Protein AF-A0A834BNP3-F1 (afdb_monomer)

Solvent-accessible surface area (backbone atoms only — not comparable to full-atom values): 12476 Å² total; per-residue (Å²): 130,88,74,76,31,72,62,19,49,51,32,40,49,44,27,51,52,39,50,54,42,54,51,51,20,43,52,50,20,43,74,67,64,49,30,47,64,75,86,50,88,71,86,55,86,90,39,41,60,52,31,74,62,58,28,28,50,46,84,72,19,21,59,52,34,23,52,36,27,40,53,39,21,54,52,45,43,52,52,38,51,53,51,35,63,72,40,61,88,66,45,94,57,56,64,61,46,52,50,41,38,52,26,41,43,44,12,24,52,9,29,38,38,42,26,72,34,38,46,90,83,37,41,73,59,16,51,51,11,47,44,29,26,55,51,30,35,49,54,26,39,49,52,50,16,53,49,33,46,71,62,31,61,94,77,48,15,54,62,56,12,50,52,35,42,51,41,37,51,50,32,52,48,23,52,52,49,20,60,56,22,60,78,78,36,53,45,59,15,20,48,24,49,53,51,25,52,51,41,50,30,53,51,52,26,54,50,19,74,60,27,40,79,46,85,87,84,87,83,85,80,89,71,75,78,74,76,77,84,72,63,57,71,60,53,57,58,53,64,74,75,112

Organism: Oryzias melastigma (NCBI:txid30732)

pLDDT: mean 89.37, std 12.99, range [42.47, 98.69]

Nearest PDB structures (foldseek):
  6eig-assembly2_B-3  TM=3.560E-01  e=5.812E-01  Chlamydomonas reinhardtii
  4yzi-assembly1_A-2  TM=3.360E-01  e=1.722E+00  Chlamydomonas reinhardtii
  6h2f-assembly1_D  TM=2.157E-01  e=1.973E+00  Aeromonas hydrophila subsp. hydrophila AL09-71

Sequence (242 aa):
MRSFSPWALLPLGFSIGTATGLWAVYFTALYNNIVVPLGSHSRNESLYPPFISVTGNFPPGSCYFSMVMNLAAFAGLVIGFLRYLQLKNRLSRAWLNVAGLVLFSASCFGMTVVGNFQLFILTRIHDSGTLLTFGMGLLYCWLQAGITLRVNLKGEGKKVGALRFLLSGLITLCLALKYIFIMFSLPRAAQCQWALVMFFLI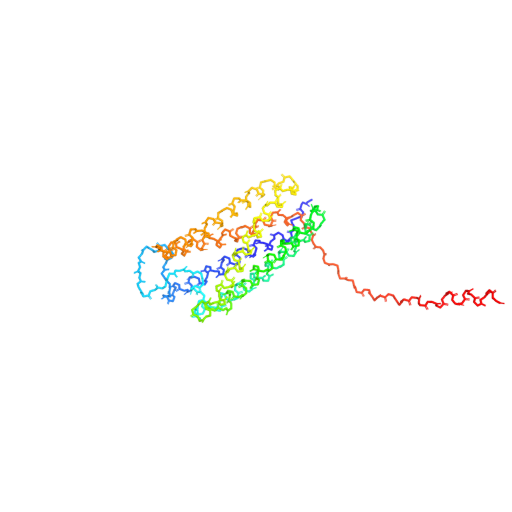YVGTFAIDFRHSHFDAVCTDQPEPPEDSGTSMLEQELQRL

InterPro domains:
  IPR019402 CWH43-like, N-terminal domain [PF10277] (6-213)
  IPR050911 DRAM/TMEM150 Autophagy Modulator [PTHR21324] (9-225)

Radius of gyration: 23.96 Å; Cα contacts (8 Å, |Δi|>4): 301; chains: 1; bounding box: 90×46×55 Å

Mean predicted aligned error: 7.74 Å

Secondary structure (DSSP, 8-state):
--PPPGGGHHHHHHHHHHHHHHHHHHHHHHHTT-B--TT--S--TTSB---HHHHTSSTTHHHHHHHHHHHHHHHHHHHHHHHHHHHTTT-S-HHHHHHHHHHHHHHHHHHHHHHHS-TTTSHHHHHHHHIIIIIIHHHHHHHHHHHHHHH-GGGTHHHHHHHHHHHHHHHHHHHHHHHHHHHH-HHHHHHHHHHHHHHHHHHHHTHHHHHTT---------PPPPP---SHHHHHHHHTT-

Structure (mmCIF, N/CA/C/O backbone):
data_AF-A0A834BNP3-F1
#
_entry.id   AF-A0A834BNP3-F1
#
loop_
_atom_site.group_PDB
_atom_site.id
_atom_site.type_symbol
_atom_site.label_atom_id
_atom_site.label_alt_id
_atom_site.label_comp_id
_atom_site.label_asym_id
_atom_site.label_entity_id
_atom_site.label_seq_id
_atom_site.pdbx_PDB_ins_code
_atom_site.Cartn_x
_atom_site.Cartn_y
_atom_site.Cartn_z
_atom_site.occupancy
_atom_site.B_iso_or_equiv
_atom_site.auth_seq_id
_atom_site.auth_comp_id
_atom_site.auth_asym_id
_atom_site.auth_atom_id
_atom_site.pdbx_PDB_model_num
ATOM 1 N N . MET A 1 1 ? -2.547 -12.533 33.787 1.00 42.47 1 MET A N 1
ATOM 2 C CA . MET A 1 1 ? -1.529 -12.629 32.715 1.00 42.47 1 MET A CA 1
ATOM 3 C C . MET A 1 1 ? -2.105 -11.977 31.464 1.00 42.47 1 MET A C 1
ATOM 5 O O . MET A 1 1 ? -3.173 -12.390 31.033 1.00 42.47 1 MET A O 1
ATOM 9 N N . ARG A 1 2 ? -1.506 -10.894 30.943 1.00 53.16 2 ARG A N 1
ATOM 10 C CA . ARG A 1 2 ? -1.983 -10.242 29.706 1.00 53.16 2 ARG A CA 1
ATOM 11 C C . ARG A 1 2 ? -1.707 -11.195 28.542 1.00 53.16 2 ARG A C 1
ATOM 13 O O . ARG A 1 2 ? -0.567 -11.278 28.102 1.00 53.16 2 ARG A O 1
ATOM 20 N N . SER A 1 3 ? -2.719 -11.934 28.089 1.00 63.06 3 SER A N 1
ATOM 21 C CA . SER A 1 3 ? -2.576 -12.741 26.877 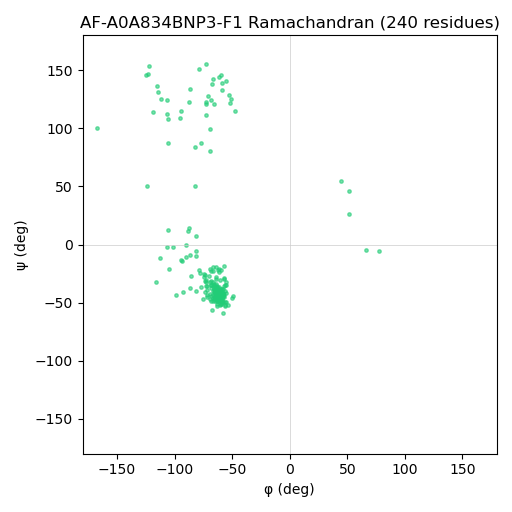1.00 63.06 3 SER A CA 1
ATOM 22 C C . SER A 1 3 ? -2.383 -11.789 25.694 1.00 63.06 3 SER A C 1
ATOM 24 O O . SER A 1 3 ? -3.172 -10.867 25.485 1.00 63.06 3 SER A O 1
ATOM 26 N N . PHE A 1 4 ? -1.263 -11.925 24.995 1.00 67.94 4 PHE A N 1
ATOM 27 C CA . PHE A 1 4 ? -1.002 -11.197 23.762 1.00 67.94 4 PHE A CA 1
ATOM 28 C C . PHE A 1 4 ? -1.889 -11.803 22.670 1.00 67.94 4 PHE A C 1
ATOM 30 O O . PHE A 1 4 ? -1.809 -13.004 22.422 1.00 67.94 4 PHE A O 1
ATOM 37 N N . SER A 1 5 ? -2.759 -11.002 22.049 1.00 83.12 5 SER A N 1
ATOM 38 C CA . SER A 1 5 ? -3.641 -11.505 20.992 1.00 83.12 5 SER A CA 1
ATOM 39 C C . SER A 1 5 ? -2.821 -11.875 19.745 1.00 83.12 5 SER A C 1
ATOM 41 O O . SER A 1 5 ? -2.118 -11.004 19.218 1.00 83.12 5 SER A O 1
ATOM 43 N N . PRO A 1 6 ? -2.913 -13.119 19.229 1.00 86.81 6 PRO A N 1
ATOM 44 C CA . PRO A 1 6 ? -2.159 -13.552 18.048 1.00 86.81 6 PRO A CA 1
ATOM 45 C C . PRO A 1 6 ? -2.515 -12.734 16.799 1.00 86.81 6 PRO A C 1
ATOM 47 O O . PRO A 1 6 ? -1.685 -12.565 15.909 1.00 86.81 6 PRO A O 1
ATOM 50 N N . TRP A 1 7 ? -3.703 -12.123 16.768 1.00 88.94 7 TRP A N 1
ATOM 51 C CA . TRP A 1 7 ? -4.145 -11.225 15.701 1.00 88.94 7 TRP A CA 1
ATOM 52 C C . TRP A 1 7 ? -3.241 -9.998 15.513 1.00 88.94 7 TRP A C 1
ATOM 54 O O . TRP A 1 7 ? -3.203 -9.427 14.425 1.00 88.94 7 TRP A O 1
ATOM 64 N N . ALA A 1 8 ? -2.461 -9.607 16.528 1.00 90.50 8 ALA A N 1
ATOM 65 C CA . ALA A 1 8 ? -1.462 -8.545 16.399 1.00 90.50 8 ALA A CA 1
ATOM 66 C C . ALA A 1 8 ? -0.298 -8.907 15.459 1.00 90.50 8 ALA A C 1
ATOM 68 O O . ALA A 1 8 ? 0.352 -8.008 14.926 1.00 90.50 8 ALA A O 1
ATOM 69 N N . LEU A 1 9 ? -0.041 -10.200 15.231 1.00 93.25 9 LEU A N 1
ATOM 70 C CA . LEU A 1 9 ? 1.007 -10.658 14.317 1.00 93.25 9 LEU A CA 1
ATOM 71 C C . LEU A 1 9 ? 0.617 -10.465 12.853 1.00 93.25 9 LEU A C 1
ATOM 73 O O . LEU A 1 9 ? 1.499 -10.296 12.020 1.00 93.25 9 LEU A O 1
ATOM 77 N N . LEU A 1 10 ? -0.680 -10.443 12.532 1.00 94.94 10 LEU A N 1
ATOM 78 C CA . LEU A 1 10 ? -1.152 -10.380 11.151 1.00 94.94 10 LEU A CA 1
ATOM 79 C C . LEU A 1 10 ? -0.718 -9.081 10.434 1.00 94.94 10 LEU A C 1
ATOM 81 O O . LEU A 1 10 ? -0.101 -9.190 9.373 1.00 94.94 10 LEU A O 1
ATOM 85 N N . PRO A 1 11 ? -0.928 -7.864 10.984 1.00 96.88 11 PRO A N 1
ATOM 86 C CA . PRO A 1 11 ? -0.430 -6.643 10.349 1.00 96.88 11 PRO A CA 1
ATOM 87 C C . PRO A 1 11 ? 1.097 -6.590 10.249 1.00 96.88 11 PRO A C 1
ATOM 89 O O . PRO A 1 11 ? 1.619 -6.098 9.255 1.00 96.88 11 PRO A O 1
ATOM 92 N N . LEU A 1 12 ? 1.822 -7.120 11.243 1.00 96.62 12 LEU A N 1
ATOM 93 C CA . LEU A 1 12 ? 3.289 -7.164 11.204 1.00 96.62 12 LEU A CA 1
ATOM 94 C C . LEU A 1 12 ? 3.796 -8.129 10.131 1.00 96.62 12 LEU A C 1
ATOM 96 O O . LEU A 1 12 ? 4.694 -7.776 9.373 1.00 96.62 12 LEU A O 1
ATOM 100 N N . GLY A 1 13 ? 3.199 -9.319 10.044 1.00 97.19 13 GLY A N 1
ATOM 101 C CA . GLY A 1 13 ? 3.512 -10.323 9.033 1.00 97.19 13 GLY A CA 1
ATOM 102 C C . GLY A 1 13 ? 3.227 -9.815 7.623 1.00 97.19 13 GLY A C 1
ATOM 103 O O . GLY A 1 13 ? 4.079 -9.959 6.751 1.00 97.19 13 GLY A O 1
ATOM 104 N N . PHE A 1 14 ? 2.094 -9.132 7.421 1.00 97.69 14 PHE A N 1
ATOM 105 C CA . PHE A 1 14 ? 1.797 -8.431 6.169 1.00 97.69 14 PHE A CA 1
ATOM 106 C C . PHE A 1 14 ? 2.900 -7.424 5.817 1.00 97.69 14 PHE A C 1
ATOM 108 O O . PHE A 1 14 ? 3.456 -7.482 4.719 1.00 97.69 14 PHE A O 1
ATOM 115 N N . SER A 1 15 ? 3.254 -6.525 6.740 1.00 98.12 15 SER A N 1
ATOM 116 C CA . SER A 1 15 ? 4.213 -5.451 6.464 1.00 98.12 15 SER A CA 1
ATOM 117 C C . SER A 1 15 ? 5.624 -5.971 6.205 1.00 98.12 15 SER A C 1
ATOM 119 O O . SER A 1 15 ? 6.247 -5.578 5.220 1.00 98.12 15 SER A O 1
ATOM 121 N N . ILE A 1 16 ? 6.122 -6.861 7.066 1.00 98.06 16 ILE A N 1
ATOM 122 C CA . ILE A 1 16 ? 7.469 -7.430 6.952 1.00 98.06 16 ILE A CA 1
ATOM 123 C C . ILE A 1 16 ? 7.543 -8.346 5.732 1.00 98.06 16 ILE A C 1
ATOM 125 O O . ILE A 1 16 ? 8.435 -8.177 4.907 1.00 98.06 16 ILE A O 1
ATOM 129 N N . GLY A 1 17 ? 6.583 -9.260 5.566 1.00 98.12 17 GLY A N 1
ATOM 130 C CA . GLY A 1 17 ? 6.557 -10.199 4.445 1.00 98.12 17 GLY A CA 1
ATOM 131 C C . GLY A 1 17 ? 6.493 -9.493 3.092 1.00 98.12 17 GLY A C 1
ATOM 132 O O . GLY A 1 17 ? 7.277 -9.811 2.198 1.00 98.12 17 GLY A O 1
ATOM 133 N N . THR A 1 18 ? 5.631 -8.477 2.960 1.00 98.44 18 THR A N 1
ATOM 134 C CA . THR A 1 18 ? 5.540 -7.684 1.724 1.00 98.44 18 THR A CA 1
ATOM 135 C C . THR A 1 18 ? 6.830 -6.908 1.473 1.00 98.44 18 THR A C 1
ATOM 137 O O . THR A 1 18 ? 7.350 -6.942 0.361 1.00 98.44 18 THR A O 1
ATOM 140 N N . ALA A 1 19 ? 7.400 -6.254 2.494 1.00 98.38 19 ALA A N 1
ATOM 141 C CA . ALA A 1 19 ? 8.661 -5.528 2.346 1.00 98.38 19 ALA A CA 1
ATOM 142 C C . ALA A 1 19 ? 9.795 -6.460 1.895 1.00 98.38 19 ALA A C 1
ATOM 144 O O . ALA A 1 19 ? 10.453 -6.181 0.894 1.00 98.38 19 ALA A O 1
ATOM 145 N N . THR A 1 20 ? 9.993 -7.583 2.591 1.00 98.06 20 THR A N 1
ATOM 146 C CA . THR A 1 20 ? 11.013 -8.584 2.255 1.00 98.06 20 THR A CA 1
ATOM 147 C C . THR A 1 20 ? 10.823 -9.117 0.838 1.00 98.06 20 THR A C 1
ATOM 149 O O . THR A 1 20 ? 11.792 -9.187 0.084 1.00 98.06 20 THR A O 1
ATOM 152 N N . GLY A 1 21 ? 9.585 -9.428 0.446 1.00 97.94 21 GLY A N 1
ATOM 153 C CA . GLY A 1 21 ? 9.265 -9.884 -0.904 1.00 97.94 21 GLY A CA 1
ATOM 154 C C . GLY A 1 21 ? 9.630 -8.860 -1.981 1.00 97.94 21 GLY A C 1
ATOM 155 O O . GLY A 1 21 ? 10.305 -9.200 -2.951 1.00 97.94 21 GLY A O 1
ATOM 156 N N . LEU A 1 22 ? 9.261 -7.590 -1.794 1.00 98.00 22 LEU A N 1
ATOM 157 C CA . LEU A 1 22 ? 9.587 -6.523 -2.748 1.00 98.00 22 LEU A CA 1
ATOM 158 C C . LEU A 1 22 ? 11.097 -6.277 -2.855 1.00 98.00 22 LEU A C 1
ATOM 160 O O . LEU A 1 22 ? 11.618 -6.118 -3.961 1.00 98.00 22 LEU A O 1
ATOM 164 N N . TRP A 1 23 ? 11.819 -6.294 -1.731 1.00 97.81 23 TRP A N 1
ATOM 165 C CA . TRP A 1 23 ? 13.280 -6.198 -1.738 1.00 97.81 23 TRP A CA 1
ATOM 166 C C . TRP A 1 23 ? 13.930 -7.390 -2.450 1.00 97.81 23 TRP A C 1
ATOM 168 O O . TRP A 1 23 ? 14.869 -7.191 -3.218 1.00 97.81 23 TRP A O 1
ATOM 178 N N . ALA A 1 24 ? 13.409 -8.608 -2.278 1.00 96.88 24 ALA A N 1
ATOM 179 C CA . ALA A 1 24 ? 13.897 -9.786 -2.997 1.00 96.88 24 ALA A CA 1
ATOM 180 C C . ALA A 1 24 ? 13.712 -9.655 -4.521 1.00 96.88 24 ALA A C 1
ATOM 182 O O . ALA A 1 24 ? 14.640 -9.946 -5.282 1.00 96.88 24 ALA A O 1
ATOM 183 N N . VAL A 1 25 ? 12.559 -9.145 -4.976 1.00 97.25 25 VAL A N 1
ATOM 184 C CA . VAL A 1 25 ? 12.317 -8.839 -6.401 1.00 97.25 25 VAL A CA 1
ATOM 185 C C . VAL A 1 25 ? 13.335 -7.814 -6.913 1.00 97.25 25 VAL A C 1
ATOM 187 O O . VAL A 1 25 ? 13.913 -7.993 -7.984 1.00 97.25 25 VAL A O 1
ATOM 190 N N . TYR A 1 26 ? 13.608 -6.762 -6.138 1.00 97.19 26 TYR A N 1
ATOM 191 C CA . TYR A 1 26 ? 14.612 -5.755 -6.488 1.00 97.19 26 TYR A CA 1
ATOM 192 C C . TYR A 1 26 ? 16.028 -6.328 -6.595 1.00 97.19 26 TYR A C 1
ATOM 194 O O . TYR A 1 26 ? 16.696 -6.090 -7.599 1.00 97.19 26 TYR A O 1
ATOM 202 N N . PHE A 1 27 ? 16.481 -7.114 -5.616 1.00 95.94 27 PHE A N 1
ATOM 203 C CA . PHE A 1 27 ? 17.811 -7.728 -5.671 1.00 95.94 27 PHE A CA 1
ATOM 204 C C . PHE A 1 27 ? 17.940 -8.725 -6.823 1.00 95.94 27 PHE A C 1
ATOM 206 O O . PHE A 1 27 ? 18.989 -8.783 -7.459 1.00 95.94 27 PHE A O 1
ATOM 213 N N . THR A 1 28 ? 16.862 -9.437 -7.158 1.00 94.75 28 THR A N 1
ATOM 214 C CA . THR A 1 28 ? 16.812 -10.290 -8.353 1.00 94.75 28 THR A CA 1
ATOM 215 C C . THR A 1 28 ? 16.987 -9.462 -9.629 1.00 94.75 28 THR A C 1
ATOM 217 O O . THR A 1 28 ? 17.765 -9.828 -10.508 1.00 94.75 28 THR A O 1
ATOM 220 N N . ALA A 1 29 ? 16.309 -8.315 -9.733 1.00 95.06 29 ALA A N 1
ATOM 221 C CA . ALA A 1 29 ? 16.444 -7.415 -10.877 1.00 95.06 29 ALA A CA 1
ATOM 222 C C . ALA A 1 29 ? 17.837 -6.762 -10.964 1.00 95.06 29 ALA A C 1
ATOM 224 O O . ALA A 1 29 ? 18.351 -6.575 -12.067 1.00 95.06 29 ALA A O 1
ATOM 225 N N . LEU A 1 30 ? 18.463 -6.449 -9.825 1.00 94.25 30 LEU A N 1
ATOM 226 C CA . LEU A 1 30 ? 19.849 -5.975 -9.779 1.00 94.25 30 LEU A CA 1
ATOM 227 C C . LEU A 1 30 ? 20.834 -7.045 -10.245 1.00 94.25 30 LEU A C 1
ATOM 229 O O . LEU A 1 30 ? 21.687 -6.762 -11.079 1.00 94.25 30 LEU A O 1
ATOM 233 N N . TYR A 1 31 ? 20.711 -8.265 -9.719 1.00 94.00 31 TYR A N 1
ATOM 234 C CA . TYR A 1 31 ? 21.596 -9.378 -10.060 1.00 94.00 31 TYR A CA 1
ATOM 235 C C . TYR A 1 31 ? 21.551 -9.699 -11.559 1.00 94.00 31 TYR A C 1
ATOM 237 O O . TYR A 1 31 ? 22.582 -9.939 -12.181 1.00 94.00 31 TYR A O 1
ATOM 245 N N . ASN A 1 32 ? 20.361 -9.614 -12.156 1.00 92.94 32 ASN A N 1
ATOM 246 C CA . ASN A 1 32 ? 20.154 -9.829 -13.586 1.00 92.94 32 ASN A CA 1
ATOM 247 C C . ASN A 1 32 ? 20.478 -8.603 -14.459 1.00 92.94 32 ASN A C 1
ATOM 249 O O . ASN A 1 32 ? 20.188 -8.632 -15.651 1.00 92.94 32 ASN A O 1
ATOM 253 N N . ASN A 1 33 ? 21.052 -7.529 -13.899 1.00 92.25 33 ASN A N 1
ATOM 254 C CA . ASN A 1 33 ? 21.363 -6.287 -14.615 1.00 92.25 33 ASN A CA 1
ATOM 255 C C . ASN A 1 33 ? 20.156 -5.728 -15.394 1.00 92.25 33 ASN A C 1
ATOM 257 O O . ASN A 1 33 ? 20.271 -5.360 -16.558 1.00 92.25 33 ASN A O 1
ATOM 261 N N . ILE A 1 34 ? 18.979 -5.684 -14.761 1.00 90.75 34 ILE A N 1
ATOM 262 C CA . ILE A 1 34 ? 17.765 -5.084 -15.346 1.00 90.75 34 ILE A CA 1
ATOM 263 C C . ILE A 1 34 ? 17.653 -3.612 -14.937 1.00 90.75 34 ILE A C 1
ATOM 265 O O . ILE A 1 34 ? 17.280 -2.754 -15.739 1.00 90.75 34 ILE A O 1
ATOM 269 N N . VAL A 1 35 ? 17.967 -3.312 -13.674 1.00 92.31 35 VAL A N 1
ATOM 270 C CA . VAL A 1 35 ? 17.817 -1.974 -13.089 1.00 92.31 35 VAL A CA 1
ATOM 271 C C . VAL A 1 35 ? 19.134 -1.446 -12.539 1.00 92.31 35 VAL A C 1
ATOM 273 O O . VAL A 1 35 ? 19.999 -2.214 -12.120 1.00 92.31 35 VAL A O 1
ATOM 276 N N . VAL A 1 36 ? 19.273 -0.121 -12.492 1.00 91.31 36 VAL A N 1
ATOM 277 C CA . VAL A 1 36 ? 20.381 0.520 -11.767 1.00 91.31 36 VAL A CA 1
ATOM 278 C C . VAL A 1 36 ? 20.185 0.417 -10.245 1.00 91.31 36 VAL A C 1
ATOM 280 O O . VAL A 1 36 ? 19.044 0.356 -9.779 1.00 91.31 36 VAL A O 1
ATOM 283 N N . PRO A 1 37 ? 21.261 0.467 -9.435 1.00 91.75 37 PRO A N 1
ATOM 284 C CA . PRO A 1 37 ? 21.142 0.570 -7.982 1.00 91.75 37 PRO A CA 1
ATOM 285 C C . PRO A 1 37 ? 20.297 1.776 -7.546 1.00 91.75 37 PRO A C 1
ATOM 287 O O . PRO A 1 37 ? 20.440 2.870 -8.089 1.00 91.75 37 PRO A O 1
ATOM 290 N N . LEU A 1 38 ? 19.469 1.605 -6.511 1.00 87.81 38 LEU A N 1
ATOM 291 C CA . LEU A 1 38 ? 18.555 2.627 -5.978 1.00 87.81 38 LEU A CA 1
ATOM 292 C C . LEU A 1 38 ? 19.260 3.921 -5.535 1.00 87.81 38 LEU A C 1
ATOM 294 O O . LEU A 1 38 ? 18.664 4.993 -5.595 1.00 87.81 38 LEU A O 1
ATOM 298 N N . GLY A 1 39 ? 20.524 3.836 -5.115 1.00 83.88 39 GLY A N 1
ATOM 299 C CA . GLY A 1 39 ? 21.360 4.989 -4.758 1.00 83.88 39 GLY A CA 1
ATOM 300 C C . GLY A 1 39 ? 22.170 5.584 -5.916 1.00 83.88 39 GLY A C 1
ATOM 301 O O . GLY A 1 39 ? 22.921 6.530 -5.700 1.00 83.88 39 GLY A O 1
ATOM 302 N N . SER A 1 40 ? 22.069 5.035 -7.130 1.00 80.94 40 SER A N 1
ATOM 303 C CA . SER A 1 40 ? 22.852 5.518 -8.269 1.00 80.94 40 SER A CA 1
ATOM 304 C C . SER A 1 40 ? 22.361 6.888 -8.735 1.00 80.94 40 SER A C 1
ATOM 306 O O . SER A 1 40 ? 21.182 7.078 -9.039 1.00 80.94 40 SER A O 1
ATOM 308 N N . HIS A 1 41 ? 23.294 7.833 -8.847 1.00 68.19 41 HIS A N 1
ATOM 309 C CA . HIS A 1 41 ? 23.068 9.142 -9.463 1.00 68.19 41 HIS A CA 1
ATOM 310 C C . HIS A 1 41 ? 23.365 9.152 -10.969 1.00 68.19 41 HIS A C 1
ATOM 312 O O . HIS A 1 41 ? 23.033 10.124 -11.647 1.00 68.19 41 HIS A O 1
ATOM 318 N N . SER A 1 42 ? 23.979 8.087 -11.496 1.00 61.53 42 SER A N 1
ATOM 319 C CA . SER A 1 42 ? 24.362 8.002 -12.903 1.00 61.53 42 SER A CA 1
ATOM 320 C C . SER A 1 42 ? 23.217 7.472 -13.760 1.00 61.53 42 SER A C 1
ATOM 322 O O . SER A 1 42 ? 22.574 6.471 -13.427 1.00 61.53 42 SER A O 1
ATOM 324 N N . ARG A 1 43 ? 22.986 8.143 -14.889 1.00 59.59 43 ARG A N 1
ATOM 325 C CA . ARG A 1 43 ? 22.057 7.713 -15.932 1.00 59.59 43 ARG A CA 1
ATOM 326 C C . ARG A 1 43 ? 22.783 6.687 -16.797 1.00 59.59 43 ARG A C 1
ATOM 328 O O . ARG A 1 43 ? 23.370 7.039 -17.811 1.00 59.59 43 ARG A O 1
ATOM 335 N N . ASN A 1 44 ? 22.791 5.429 -16.364 1.00 67.19 44 ASN A N 1
ATOM 336 C CA . ASN A 1 44 ? 23.203 4.360 -17.262 1.00 67.19 44 ASN A CA 1
ATOM 337 C C . ASN A 1 44 ? 22.079 4.147 -18.285 1.00 67.19 44 ASN A C 1
ATOM 339 O O . ASN A 1 44 ? 20.989 3.723 -17.911 1.00 67.19 44 ASN A O 1
ATOM 343 N N . GLU A 1 45 ? 22.320 4.492 -19.549 1.00 68.69 45 GLU A N 1
ATOM 344 C CA . GLU A 1 45 ? 21.297 4.442 -20.601 1.00 68.69 45 GLU A CA 1
ATOM 345 C C . GLU A 1 45 ? 20.848 3.015 -20.934 1.00 68.69 45 GLU A C 1
ATOM 347 O O . GLU A 1 45 ? 19.757 2.828 -21.467 1.00 68.69 45 GLU A O 1
ATOM 352 N N . SER A 1 46 ? 21.643 2.003 -20.575 1.00 79.94 46 SER A N 1
ATOM 353 C CA . SER A 1 46 ? 21.322 0.600 -20.844 1.00 79.94 46 SER A CA 1
ATOM 354 C C . SER A 1 46 ? 20.445 -0.064 -19.776 1.00 79.94 46 SER A C 1
ATOM 356 O O . SER A 1 46 ? 20.022 -1.199 -19.974 1.00 79.94 46 SER A O 1
ATOM 358 N N . LEU A 1 47 ? 20.196 0.592 -18.635 1.00 87.56 47 LEU A N 1
ATOM 359 C CA . LEU A 1 47 ? 19.490 0.010 -17.488 1.00 87.56 47 LEU A CA 1
ATOM 360 C C . LEU A 1 47 ? 18.283 0.852 -17.080 1.00 87.56 47 LEU A C 1
ATOM 362 O O . LEU A 1 47 ? 18.306 2.082 -17.124 1.00 87.56 47 LEU A O 1
ATOM 366 N N . TYR A 1 48 ? 17.230 0.189 -16.607 1.00 89.50 48 TYR A N 1
ATOM 367 C CA . TYR A 1 48 ? 16.022 0.890 -16.192 1.00 89.50 48 TYR A CA 1
ATOM 368 C C . TYR A 1 48 ? 16.166 1.531 -14.798 1.00 89.50 48 TYR A C 1
ATOM 370 O O . TYR A 1 48 ? 16.885 1.018 -13.932 1.00 89.50 48 TYR A O 1
ATOM 378 N N . PRO A 1 49 ? 15.451 2.639 -14.525 1.00 91.12 49 PRO A N 1
ATOM 379 C CA . PRO A 1 49 ? 15.328 3.163 -13.171 1.00 91.12 49 PRO A CA 1
ATOM 380 C C . PRO A 1 49 ? 14.650 2.131 -12.246 1.00 91.12 49 PRO A C 1
ATOM 382 O O . PRO A 1 49 ? 13.719 1.445 -12.676 1.00 91.12 49 PRO A O 1
ATOM 385 N N . PRO A 1 50 ? 15.054 2.038 -10.967 1.00 94.12 50 PRO A N 1
ATOM 386 C CA . PRO A 1 50 ? 14.660 0.955 -10.066 1.00 94.12 50 PRO A CA 1
ATOM 387 C C . PRO A 1 50 ? 13.283 1.184 -9.432 1.00 94.12 50 PRO A C 1
ATOM 389 O O . PRO A 1 50 ? 13.121 1.108 -8.213 1.00 94.12 50 PRO A O 1
ATOM 392 N N . PHE A 1 51 ? 12.273 1.487 -10.247 1.00 95.56 51 PHE A N 1
ATOM 393 C CA . PHE A 1 51 ? 10.883 1.466 -9.797 1.00 95.56 51 PHE A CA 1
ATOM 394 C C . PHE A 1 51 ? 10.470 0.029 -9.468 1.00 95.56 51 PHE A C 1
ATOM 396 O O . PHE A 1 51 ? 10.828 -0.906 -10.181 1.00 95.56 51 PHE A O 1
ATOM 403 N N . ILE A 1 52 ? 9.661 -0.148 -8.426 1.00 96.25 52 ILE A N 1
ATOM 404 C CA . ILE A 1 52 ? 9.205 -1.475 -7.973 1.00 96.25 52 ILE A CA 1
ATOM 405 C C . ILE A 1 52 ? 8.452 -2.216 -9.091 1.00 96.25 52 ILE A C 1
ATOM 407 O O . ILE A 1 52 ? 8.612 -3.414 -9.283 1.00 96.25 52 ILE A O 1
ATOM 411 N N . SER A 1 53 ? 7.646 -1.504 -9.875 1.00 94.75 53 SER A N 1
ATOM 412 C CA . SER A 1 53 ? 6.916 -2.096 -11.001 1.00 94.75 53 SER A CA 1
ATOM 413 C C . SER A 1 53 ? 7.823 -2.507 -12.164 1.00 94.75 53 SER A C 1
ATOM 415 O O . SER A 1 53 ? 7.497 -3.439 -12.893 1.00 94.75 53 SER A O 1
ATOM 417 N N . VAL A 1 54 ? 8.979 -1.855 -12.322 1.00 95.94 54 VAL A N 1
ATOM 418 C CA . VAL A 1 54 ? 9.984 -2.219 -13.332 1.00 95.94 54 VAL A CA 1
ATOM 419 C C . VAL A 1 54 ? 10.718 -3.494 -12.922 1.00 95.94 54 VAL A C 1
ATOM 421 O O . VAL A 1 54 ? 10.939 -4.367 -13.761 1.00 95.94 54 VAL A O 1
ATOM 424 N N . THR A 1 55 ? 11.055 -3.649 -11.637 1.00 95.50 55 THR A N 1
ATOM 425 C CA . THR A 1 55 ? 11.735 -4.863 -11.146 1.00 95.50 55 THR A CA 1
ATOM 426 C C . THR A 1 55 ? 10.863 -6.114 -11.295 1.00 95.50 55 THR A C 1
ATOM 428 O O . THR A 1 55 ? 11.389 -7.209 -11.487 1.00 95.50 55 THR A O 1
ATOM 431 N N . GLY A 1 56 ? 9.537 -5.952 -11.274 1.00 94.94 56 GLY A N 1
ATOM 432 C CA . GLY A 1 56 ? 8.549 -7.008 -11.507 1.00 94.94 56 GLY A CA 1
ATOM 433 C C . GLY A 1 56 ? 8.149 -7.229 -12.972 1.00 94.94 56 GLY A C 1
ATOM 434 O O . GLY A 1 56 ? 7.165 -7.919 -13.218 1.00 94.94 56 GLY A O 1
ATOM 435 N N . ASN A 1 57 ? 8.844 -6.652 -13.958 1.00 95.25 57 ASN A N 1
ATOM 436 C CA . ASN A 1 57 ? 8.374 -6.701 -15.348 1.00 95.25 57 ASN A CA 1
ATOM 437 C C . ASN A 1 57 ? 8.798 -7.971 -16.117 1.00 95.25 57 ASN A C 1
ATOM 439 O O . ASN A 1 57 ? 8.093 -8.395 -17.030 1.00 95.25 57 ASN A O 1
ATOM 443 N N . PHE A 1 58 ? 9.918 -8.605 -15.749 1.00 93.81 58 PHE A N 1
ATOM 444 C CA . PHE A 1 58 ? 10.479 -9.762 -16.466 1.00 93.81 58 PHE A CA 1
ATOM 445 C C . PHE A 1 58 ? 10.648 -10.982 -15.549 1.00 93.81 58 PHE A C 1
ATOM 447 O O . PHE A 1 58 ? 10.916 -10.812 -14.357 1.00 93.81 58 PHE A O 1
ATOM 454 N N . PRO A 1 59 ? 10.489 -12.223 -16.048 1.00 93.88 59 PRO A N 1
ATOM 455 C CA . PRO A 1 59 ? 10.851 -13.420 -15.291 1.00 93.88 59 PRO A CA 1
ATOM 456 C C . PRO A 1 59 ? 12.348 -13.441 -14.916 1.00 93.88 59 PRO A C 1
ATOM 458 O O . PRO A 1 59 ? 13.168 -12.962 -15.696 1.00 93.88 59 PRO A O 1
ATOM 461 N N . PRO A 1 60 ? 12.722 -13.996 -13.746 1.00 93.50 60 PRO A N 1
ATOM 462 C CA . PRO A 1 60 ? 11.843 -14.573 -12.722 1.00 93.50 60 PRO A CA 1
ATOM 463 C C . PRO A 1 60 ? 11.200 -13.527 -11.786 1.00 93.50 60 PRO A C 1
ATOM 465 O O . PRO A 1 60 ? 10.290 -13.862 -11.031 1.00 93.50 60 PRO A O 1
ATOM 468 N N . GLY A 1 61 ? 11.630 -12.259 -11.844 1.00 94.31 61 GLY A N 1
ATOM 469 C CA . GLY A 1 61 ? 11.164 -11.178 -10.962 1.00 94.31 61 GLY A CA 1
ATOM 470 C C . GLY A 1 61 ? 9.651 -10.939 -11.005 1.00 94.31 61 GLY A C 1
ATOM 471 O O . GLY A 1 61 ? 9.036 -10.739 -9.962 1.00 94.31 61 GLY A O 1
ATOM 472 N N . SER A 1 62 ? 9.038 -11.040 -12.186 1.00 95.88 62 SER A N 1
ATOM 473 C CA . SER A 1 62 ? 7.583 -10.911 -12.365 1.00 95.88 62 SER A CA 1
ATOM 474 C C . SER A 1 62 ? 6.774 -11.963 -11.601 1.00 95.88 62 SER A C 1
ATOM 476 O O . SER A 1 62 ? 5.759 -11.627 -10.994 1.00 95.88 62 SER A O 1
ATOM 478 N N . CYS A 1 63 ? 7.246 -13.212 -11.545 1.00 96.25 63 CYS A N 1
ATOM 479 C CA . CYS A 1 63 ? 6.586 -14.285 -10.800 1.00 96.25 63 CYS A CA 1
ATOM 480 C C . CYS A 1 63 ? 6.624 -14.016 -9.290 1.00 96.25 63 CYS A C 1
ATOM 482 O O . CYS A 1 63 ? 5.604 -14.121 -8.608 1.00 96.25 63 CYS A O 1
ATOM 484 N N . TYR A 1 64 ? 7.789 -13.615 -8.773 1.00 96.25 64 TYR A N 1
ATOM 485 C CA . TYR A 1 64 ? 7.933 -13.235 -7.367 1.00 96.25 64 TYR A CA 1
ATOM 486 C C . TYR A 1 64 ? 7.082 -12.011 -7.023 1.00 96.25 64 TYR A C 1
ATOM 488 O O . TYR A 1 64 ? 6.415 -12.001 -5.990 1.00 96.25 64 TYR A O 1
ATOM 496 N N . PHE A 1 65 ? 7.060 -11.003 -7.898 1.00 97.69 65 PHE A N 1
ATOM 497 C CA . PHE A 1 65 ? 6.263 -9.798 -7.701 1.00 97.69 65 PHE A CA 1
ATOM 498 C C . PHE A 1 65 ? 4.764 -10.111 -7.644 1.00 97.69 65 PHE A C 1
ATOM 500 O O . PHE A 1 65 ? 4.101 -9.711 -6.688 1.00 97.69 65 PHE A O 1
ATOM 507 N N . SER A 1 66 ? 4.248 -10.900 -8.593 1.00 98.00 66 SER A N 1
ATOM 508 C CA . SER A 1 66 ? 2.855 -11.365 -8.587 1.00 98.00 66 SER A CA 1
ATOM 509 C C . SER A 1 66 ? 2.505 -12.104 -7.293 1.00 98.00 66 SER A C 1
ATOM 511 O O . SER A 1 66 ? 1.522 -11.763 -6.630 1.00 98.00 66 SER A O 1
ATOM 513 N N . MET A 1 67 ? 3.337 -13.065 -6.877 1.00 98.00 67 MET A N 1
ATOM 514 C CA . MET A 1 67 ? 3.119 -13.832 -5.647 1.00 98.00 67 MET A CA 1
ATOM 515 C C . MET A 1 67 ? 3.045 -12.925 -4.411 1.00 98.00 67 MET A C 1
ATOM 517 O O . MET A 1 67 ? 2.103 -13.031 -3.623 1.00 98.00 67 MET A O 1
ATOM 521 N N . VAL A 1 68 ? 4.011 -12.014 -4.255 1.00 98.38 68 VAL A N 1
ATOM 522 C CA . VAL A 1 68 ? 4.082 -11.089 -3.113 1.00 98.38 68 VAL A CA 1
ATOM 523 C C . VAL A 1 68 ? 2.868 -10.164 -3.084 1.00 98.38 68 VAL A C 1
ATOM 525 O O . VAL A 1 68 ? 2.234 -10.028 -2.038 1.00 98.38 68 VAL A O 1
ATOM 528 N N . MET A 1 69 ? 2.505 -9.564 -4.221 1.00 98.38 69 MET A N 1
ATOM 529 C CA . MET A 1 69 ? 1.386 -8.620 -4.297 1.00 98.38 69 MET A CA 1
ATOM 530 C C . MET A 1 69 ? 0.026 -9.296 -4.077 1.00 98.38 69 MET A C 1
ATOM 532 O O . MET A 1 69 ? -0.829 -8.728 -3.398 1.00 98.38 69 MET A O 1
ATOM 536 N N . ASN A 1 70 ? -0.175 -10.518 -4.582 1.00 98.56 70 ASN A N 1
ATOM 537 C CA . ASN A 1 70 ? -1.410 -11.277 -4.360 1.00 98.56 70 ASN A CA 1
ATOM 538 C C . ASN A 1 70 ? -1.546 -11.744 -2.900 1.00 98.56 70 ASN A C 1
ATOM 540 O O . ASN A 1 70 ? -2.622 -11.617 -2.311 1.00 98.56 70 ASN A O 1
ATOM 544 N N . LEU A 1 71 ? -0.460 -12.231 -2.284 1.00 98.44 71 LEU A N 1
ATOM 545 C CA . LEU A 1 71 ? -0.467 -12.614 -0.868 1.00 98.44 71 LEU A CA 1
ATOM 546 C C . LEU A 1 71 ? -0.719 -11.399 0.036 1.00 98.44 71 LEU A C 1
ATOM 548 O O . LEU A 1 71 ? -1.517 -11.476 0.975 1.00 98.44 71 LEU A O 1
ATOM 552 N N . ALA A 1 72 ? -0.088 -10.265 -0.281 1.00 98.50 72 ALA A N 1
ATOM 553 C CA . ALA A 1 72 ? -0.339 -8.995 0.387 1.00 98.50 72 ALA A CA 1
ATOM 554 C C . ALA A 1 72 ? -1.809 -8.575 0.236 1.00 98.50 72 ALA A C 1
ATOM 556 O O . ALA A 1 72 ? -2.451 -8.252 1.232 1.00 98.50 72 ALA A O 1
ATOM 557 N N . ALA A 1 73 ? -2.386 -8.642 -0.966 1.00 98.62 73 ALA A N 1
ATOM 558 C CA . ALA A 1 73 ? -3.793 -8.311 -1.186 1.00 98.62 73 ALA A CA 1
ATOM 559 C C . ALA A 1 73 ? -4.745 -9.145 -0.324 1.00 98.62 73 ALA A C 1
ATOM 561 O O . ALA A 1 73 ? -5.636 -8.587 0.317 1.00 98.62 73 ALA A O 1
ATOM 562 N N . PHE A 1 74 ? -4.523 -10.457 -0.247 1.00 98.44 74 PHE A N 1
ATOM 563 C CA . PHE A 1 74 ? -5.334 -11.332 0.594 1.00 98.44 74 PHE A CA 1
ATOM 564 C C . PHE A 1 74 ? -5.205 -10.985 2.084 1.00 98.44 74 PHE A C 1
ATOM 566 O O . PHE A 1 74 ? -6.208 -10.729 2.753 1.00 98.44 74 PHE A O 1
ATOM 573 N N . ALA A 1 75 ? -3.978 -10.907 2.607 1.00 98.12 75 ALA A N 1
ATOM 574 C CA . ALA A 1 75 ? -3.749 -10.558 4.010 1.00 98.12 75 ALA A CA 1
ATOM 575 C C . ALA A 1 75 ? -4.271 -9.147 4.348 1.00 98.12 75 ALA A C 1
ATOM 577 O O . ALA A 1 75 ? -4.837 -8.932 5.421 1.00 98.12 75 ALA A O 1
ATOM 578 N N . GLY A 1 76 ? -4.147 -8.203 3.412 1.00 98.19 76 GLY A N 1
ATOM 579 C CA . GLY A 1 76 ? -4.721 -6.864 3.492 1.00 98.19 76 GLY A CA 1
ATOM 580 C C . GLY A 1 76 ? -6.242 -6.898 3.631 1.00 98.19 76 GLY A C 1
ATOM 581 O O . GLY A 1 76 ? -6.775 -6.291 4.557 1.00 98.19 76 GLY A O 1
ATOM 582 N N . LEU A 1 77 ? -6.954 -7.668 2.804 1.00 98.25 77 LEU A N 1
ATOM 583 C CA . LEU A 1 77 ? -8.409 -7.823 2.934 1.00 98.25 77 LEU A CA 1
ATOM 584 C C . LEU A 1 77 ? -8.811 -8.357 4.313 1.00 98.25 77 LEU A C 1
ATOM 586 O O . LEU A 1 77 ? -9.723 -7.808 4.934 1.00 98.25 77 LEU A O 1
ATOM 590 N N . VAL A 1 78 ? -8.092 -9.359 4.833 1.00 97.50 78 VAL A N 1
ATOM 591 C CA . VAL A 1 78 ? -8.335 -9.888 6.186 1.00 97.50 78 VAL A CA 1
ATOM 592 C C . VAL A 1 78 ? -8.120 -8.799 7.242 1.00 97.50 78 VAL A C 1
ATOM 594 O O . VAL A 1 78 ? -8.987 -8.592 8.090 1.00 97.50 78 VAL A O 1
ATOM 597 N N . ILE A 1 79 ? -7.017 -8.042 7.176 1.00 97.44 79 ILE A N 1
ATOM 598 C CA . ILE A 1 79 ? -6.753 -6.920 8.098 1.00 97.44 79 ILE A CA 1
ATOM 599 C C . ILE A 1 79 ? -7.867 -5.869 8.016 1.00 97.44 79 ILE A C 1
ATOM 601 O O . ILE A 1 79 ? -8.348 -5.404 9.051 1.00 97.44 79 ILE A O 1
ATOM 605 N N . GLY A 1 80 ? -8.293 -5.502 6.806 1.00 96.94 80 GLY A N 1
ATOM 606 C CA . GLY A 1 80 ? -9.370 -4.540 6.573 1.00 96.94 80 GLY A CA 1
ATOM 607 C C . GLY A 1 80 ? -10.694 -4.988 7.179 1.00 96.94 80 GLY A C 1
ATOM 608 O O . GLY A 1 80 ? -11.362 -4.209 7.860 1.00 96.94 80 GLY A O 1
ATOM 609 N N . PHE A 1 81 ? -11.039 -6.260 6.993 1.00 96.19 81 PHE A N 1
ATOM 610 C CA . PHE A 1 81 ? -12.247 -6.851 7.554 1.00 96.19 81 PHE A CA 1
ATOM 611 C C . PHE A 1 81 ? -12.208 -6.907 9.086 1.00 96.19 81 PHE A C 1
ATOM 613 O O . PHE A 1 81 ? -13.140 -6.444 9.746 1.00 96.19 81 PHE A O 1
ATOM 620 N N . LEU A 1 82 ? -11.104 -7.374 9.676 1.00 94.94 82 LEU A N 1
ATOM 621 C CA . LEU A 1 82 ? -10.928 -7.372 11.133 1.00 94.94 82 LEU A CA 1
ATOM 622 C C . LEU A 1 82 ? -10.982 -5.952 11.704 1.00 94.94 82 LEU A C 1
ATOM 624 O O . LEU A 1 82 ? -11.588 -5.717 12.752 1.00 94.94 82 LEU A O 1
ATOM 628 N N . ARG A 1 83 ? -10.407 -4.976 10.991 1.00 95.00 83 ARG A N 1
ATOM 629 C CA . ARG A 1 83 ? -10.484 -3.565 11.377 1.00 95.00 83 ARG A CA 1
ATOM 630 C C . ARG A 1 83 ? -11.918 -3.044 11.328 1.00 95.00 83 ARG A C 1
ATOM 632 O O . ARG A 1 83 ? -12.326 -2.325 12.241 1.00 95.00 83 ARG A O 1
ATOM 639 N N . TYR A 1 84 ? -12.686 -3.432 10.313 1.00 95.38 84 TYR A N 1
ATOM 640 C CA . TYR A 1 84 ? -14.107 -3.115 10.233 1.00 95.38 84 TYR A CA 1
ATOM 641 C C . TYR A 1 84 ? -14.875 -3.686 11.432 1.00 95.38 84 TYR A C 1
ATOM 643 O O . TYR A 1 84 ? -15.593 -2.943 12.107 1.00 95.38 84 TYR A O 1
ATOM 651 N N . LEU A 1 85 ? -14.677 -4.967 11.759 1.00 93.19 85 LEU A N 1
ATOM 652 C CA . LEU A 1 85 ? -15.320 -5.604 12.914 1.00 93.19 85 LEU A CA 1
ATOM 653 C C . LEU A 1 85 ? -14.949 -4.910 14.229 1.00 93.19 85 LEU A C 1
ATOM 655 O O . LEU A 1 85 ? -15.829 -4.613 15.038 1.00 93.19 85 LEU A O 1
ATOM 659 N N . GLN A 1 86 ? -13.669 -4.569 14.406 1.00 91.62 86 GLN A N 1
ATOM 660 C CA . GLN A 1 86 ? -13.178 -3.856 15.588 1.00 91.62 86 GLN A CA 1
ATOM 661 C C . GLN A 1 86 ? -13.902 -2.515 15.811 1.00 91.62 86 GLN A C 1
ATOM 663 O O . GLN A 1 86 ? -14.133 -2.106 16.952 1.00 91.62 86 GLN A O 1
ATOM 668 N N . LEU A 1 87 ? -14.253 -1.818 14.726 1.00 91.44 87 LEU A N 1
ATOM 669 C CA . LEU A 1 87 ? -14.871 -0.493 14.764 1.00 91.44 87 LEU A CA 1
ATOM 670 C C . LEU A 1 87 ? -16.406 -0.509 14.701 1.00 91.44 87 LEU A C 1
ATOM 672 O O . LEU A 1 87 ? -17.012 0.518 15.017 1.00 91.44 87 LEU A O 1
ATOM 676 N N . LYS A 1 88 ? -17.038 -1.639 14.345 1.00 90.50 88 LYS A N 1
ATOM 677 C CA . LYS A 1 88 ? -18.486 -1.752 14.058 1.00 90.50 88 LYS A CA 1
ATOM 678 C C . LYS A 1 88 ? -19.369 -1.121 15.138 1.00 90.50 88 LYS A C 1
ATOM 680 O O . LYS A 1 88 ? -20.267 -0.356 14.812 1.00 90.50 88 LYS A O 1
ATOM 685 N N . ASN A 1 89 ? -19.045 -1.365 16.408 1.00 87.44 89 ASN A N 1
ATOM 686 C CA . ASN A 1 89 ? -19.818 -0.879 17.559 1.00 87.44 89 ASN A CA 1
ATOM 687 C C . ASN A 1 89 ? -19.135 0.284 18.304 1.00 87.44 89 ASN A C 1
ATOM 689 O O . ASN A 1 89 ? -19.495 0.602 19.435 1.00 87.44 89 ASN A O 1
ATOM 693 N N . ARG A 1 90 ? -18.091 0.886 17.720 1.00 86.19 90 ARG A N 1
ATOM 694 C CA . ARG A 1 90 ? -17.282 1.947 18.355 1.00 86.19 90 ARG A CA 1
ATOM 695 C C . ARG A 1 90 ? -17.437 3.306 17.683 1.00 86.19 90 ARG A C 1
ATOM 697 O O . ARG A 1 90 ? -16.967 4.305 18.222 1.00 86.19 90 ARG A O 1
ATOM 704 N N . LEU A 1 91 ? -18.063 3.348 16.511 1.00 88.12 91 LEU A N 1
ATOM 705 C CA . LEU A 1 91 ? -18.206 4.549 15.703 1.00 88.12 91 LEU A CA 1
ATOM 706 C C . LEU A 1 91 ? -19.672 4.980 15.670 1.00 88.12 91 LEU A C 1
ATOM 708 O O . LEU A 1 91 ? -20.529 4.210 15.254 1.00 88.12 91 LEU A O 1
ATOM 712 N N . SER A 1 92 ? -19.959 6.229 16.045 1.00 84.31 92 SER A N 1
ATOM 713 C CA . SER A 1 92 ? -21.318 6.787 15.934 1.00 84.31 92 SER A CA 1
ATOM 714 C C . SER A 1 92 ? -21.788 6.889 14.480 1.00 84.31 92 SER A C 1
ATOM 716 O O . SER A 1 92 ? -22.973 6.793 14.187 1.00 84.31 92 SER A O 1
ATOM 718 N N . ARG A 1 93 ? -20.845 7.069 13.549 1.00 89.94 93 ARG A N 1
ATOM 719 C CA . ARG A 1 93 ? -21.088 7.154 12.108 1.00 89.94 93 ARG A CA 1
ATOM 720 C C . ARG A 1 93 ? -20.644 5.861 11.430 1.00 89.94 93 ARG A C 1
ATOM 722 O O . ARG A 1 93 ? -19.514 5.777 10.953 1.00 89.94 93 ARG A O 1
ATOM 729 N N . ALA A 1 94 ? -21.533 4.872 11.364 1.00 91.12 94 ALA A N 1
ATOM 730 C CA . ALA A 1 94 ? -21.239 3.559 10.779 1.00 91.12 94 ALA A CA 1
ATOM 731 C C . ALA A 1 94 ? -20.727 3.632 9.324 1.00 91.12 94 ALA A C 1
ATOM 733 O O . ALA A 1 94 ? -19.864 2.847 8.931 1.00 91.12 94 ALA A O 1
ATOM 734 N N . TRP A 1 95 ? -21.183 4.623 8.546 1.00 93.44 95 TRP A N 1
ATOM 735 C CA . TRP A 1 95 ? -20.757 4.820 7.157 1.00 93.44 95 TRP A CA 1
ATOM 736 C C . TRP A 1 95 ? -19.251 5.078 7.008 1.00 93.44 95 TRP A C 1
ATOM 738 O O . TRP A 1 95 ? -18.672 4.660 6.012 1.00 93.44 95 TRP A O 1
ATOM 748 N N . LEU A 1 96 ? -18.588 5.698 7.996 1.00 94.69 96 LEU A N 1
ATOM 749 C CA . LEU A 1 96 ? -17.134 5.911 7.964 1.00 94.69 96 LEU A CA 1
ATOM 750 C C . LEU A 1 96 ? -16.374 4.580 8.034 1.00 94.69 96 LEU A C 1
ATOM 752 O O . LEU A 1 96 ? -15.322 4.430 7.419 1.00 94.69 96 LEU A O 1
ATOM 756 N N . ASN A 1 97 ? -16.912 3.606 8.770 1.00 95.38 97 ASN A N 1
ATOM 757 C CA . ASN A 1 97 ? -16.317 2.279 8.867 1.00 95.38 97 ASN A CA 1
ATOM 758 C C . ASN A 1 97 ? -16.494 1.496 7.556 1.00 95.38 97 ASN A C 1
ATOM 760 O O . ASN A 1 97 ? -15.542 0.905 7.052 1.00 95.38 97 ASN A O 1
ATOM 764 N N . VAL A 1 98 ? -17.694 1.565 6.963 1.00 96.75 98 VAL A N 1
ATOM 765 C CA . VAL A 1 98 ? -17.984 0.975 5.643 1.00 96.75 98 VAL A CA 1
ATOM 766 C C . VAL A 1 98 ? -17.112 1.607 4.556 1.00 96.75 98 VAL A C 1
ATOM 768 O O . VAL A 1 98 ? -16.489 0.887 3.783 1.00 96.75 98 VAL A O 1
ATOM 771 N N . ALA A 1 99 ? -16.993 2.937 4.534 1.00 97.88 99 ALA A N 1
ATOM 772 C CA . ALA A 1 99 ? -16.117 3.645 3.604 1.00 97.88 99 ALA A CA 1
ATOM 773 C C . ALA A 1 99 ? -14.659 3.185 3.743 1.00 97.88 99 ALA A C 1
ATOM 775 O O . ALA A 1 99 ? -13.992 2.943 2.741 1.00 97.88 99 ALA A O 1
ATOM 776 N N . GLY A 1 100 ? -14.176 2.994 4.977 1.00 97.56 100 GLY A N 1
ATOM 777 C CA . GLY A 1 100 ? -12.847 2.441 5.228 1.00 97.56 100 GLY A CA 1
ATOM 778 C C . GLY A 1 100 ? -12.664 1.042 4.640 1.00 97.56 100 GLY A C 1
ATOM 779 O O . GLY A 1 100 ? -11.661 0.795 3.973 1.00 97.56 100 GLY A O 1
ATOM 780 N N . LEU A 1 101 ? -13.641 0.154 4.834 1.00 97.88 101 LEU A N 1
ATOM 781 C CA . LEU A 1 101 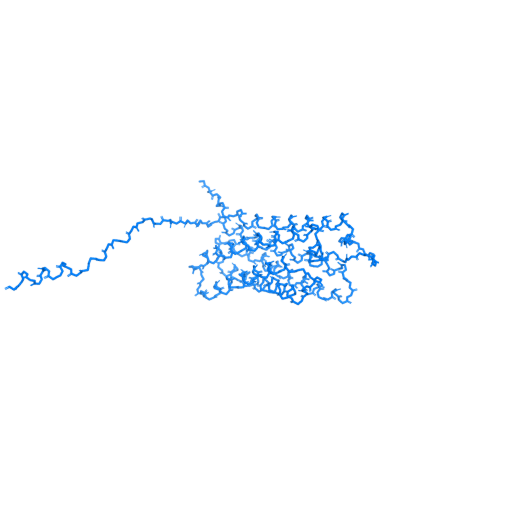? -13.611 -1.193 4.263 1.00 97.88 101 LEU A CA 1
ATOM 782 C C . LEU A 1 101 ? -13.578 -1.161 2.728 1.00 97.88 101 LEU A C 1
ATOM 784 O O . LEU A 1 101 ? -12.758 -1.853 2.127 1.00 97.88 101 LEU A O 1
ATOM 788 N N . VAL A 1 102 ? -14.415 -0.332 2.096 1.00 98.50 102 VAL A N 1
ATOM 789 C CA . VAL A 1 102 ? -14.469 -0.190 0.630 1.00 98.50 102 VAL A CA 1
ATOM 790 C C . VAL A 1 102 ? -13.151 0.352 0.078 1.00 98.50 102 VAL A C 1
ATOM 792 O O . VAL A 1 102 ? -12.588 -0.242 -0.838 1.00 98.50 102 VAL A O 1
ATOM 795 N N . LEU A 1 103 ? -12.620 1.434 0.660 1.00 98.50 103 LEU A N 1
ATOM 796 C CA . LEU A 1 103 ? -11.359 2.041 0.221 1.00 98.50 103 LEU A CA 1
ATOM 797 C C . LEU A 1 103 ? -10.187 1.059 0.330 1.00 98.50 103 LEU A C 1
ATOM 799 O O . LEU A 1 103 ? -9.392 0.936 -0.603 1.00 98.50 103 LEU A O 1
ATOM 803 N N . PHE A 1 104 ? -10.086 0.329 1.444 1.00 98.19 104 PHE A N 1
ATOM 804 C CA . PHE A 1 104 ? -8.996 -0.627 1.625 1.00 98.19 104 PHE A CA 1
ATOM 805 C C . PHE A 1 104 ? -9.151 -1.862 0.736 1.00 98.19 104 PHE A C 1
ATOM 807 O O . PHE A 1 104 ? -8.161 -2.343 0.189 1.00 98.19 104 PHE A O 1
ATOM 814 N N . SER A 1 105 ? -10.382 -2.330 0.514 1.00 98.69 105 SER A N 1
ATOM 815 C CA . SER A 1 105 ? -10.652 -3.437 -0.414 1.00 98.69 105 SER A CA 1
ATOM 816 C C . SER A 1 105 ? -10.307 -3.061 -1.854 1.00 98.69 105 SER A C 1
ATOM 818 O O . SER A 1 105 ? -9.661 -3.840 -2.550 1.00 98.69 105 SER A O 1
ATOM 820 N N . ALA A 1 106 ? -10.651 -1.842 -2.282 1.00 98.69 106 ALA A N 1
ATOM 821 C CA . ALA A 1 106 ? -10.266 -1.314 -3.589 1.00 98.69 106 ALA A CA 1
ATOM 822 C C . ALA A 1 106 ? -8.739 -1.193 -3.736 1.00 98.69 106 ALA A C 1
ATOM 824 O O . ALA A 1 106 ? -8.196 -1.527 -4.786 1.00 98.69 106 ALA A O 1
ATOM 825 N N . SER A 1 107 ? -8.033 -0.780 -2.676 1.00 98.62 107 SER A N 1
ATOM 826 C CA . SER A 1 107 ? -6.564 -0.776 -2.645 1.00 98.62 107 SER A CA 1
ATOM 827 C C . SER A 1 107 ? -5.984 -2.191 -2.773 1.00 98.62 107 SER A C 1
ATOM 829 O O . SER A 1 107 ? -5.062 -2.404 -3.559 1.00 98.62 107 SER A O 1
ATOM 831 N N . CYS A 1 108 ? -6.569 -3.182 -2.089 1.00 98.69 108 CYS A N 1
ATOM 832 C CA . CYS A 1 108 ? -6.152 -4.583 -2.201 1.00 98.69 108 CYS A CA 1
ATOM 833 C C . CYS A 1 108 ? -6.402 -5.164 -3.596 1.00 98.69 108 CYS A C 1
ATOM 835 O O . CYS A 1 108 ? -5.547 -5.865 -4.128 1.00 98.69 108 CYS A O 1
ATOM 837 N N . PHE A 1 109 ? -7.526 -4.824 -4.225 1.00 98.62 109 PHE A N 1
ATOM 838 C CA . PHE A 1 109 ? -7.764 -5.160 -5.628 1.00 98.62 109 PHE A CA 1
ATOM 839 C C . PHE A 1 109 ? -6.753 -4.471 -6.559 1.00 98.62 109 PHE A C 1
ATOM 841 O O . PHE A 1 109 ? -6.235 -5.083 -7.485 1.00 98.62 109 PHE A O 1
ATOM 848 N N . GLY A 1 110 ? -6.382 -3.220 -6.278 1.00 98.62 110 GLY A N 1
ATOM 849 C CA . GLY A 1 110 ? -5.283 -2.558 -6.979 1.00 98.62 110 GLY A CA 1
ATOM 850 C C . GLY A 1 110 ? -3.973 -3.350 -6.901 1.00 98.62 110 GLY A C 1
ATOM 851 O O . GLY A 1 110 ? -3.288 -3.486 -7.914 1.00 98.62 110 GLY A O 1
ATOM 852 N N . MET A 1 111 ? -3.648 -3.912 -5.730 1.00 98.38 111 MET A N 1
ATOM 853 C CA . MET A 1 111 ? -2.433 -4.711 -5.536 1.00 98.38 111 MET A CA 1
ATOM 854 C C . MET A 1 111 ? -2.420 -5.959 -6.422 1.00 98.38 111 MET A C 1
ATOM 856 O O . MET A 1 111 ? -1.386 -6.252 -7.024 1.00 98.38 111 MET A O 1
ATOM 860 N N . THR A 1 112 ? -3.552 -6.659 -6.568 1.00 98.44 112 THR A N 1
ATOM 861 C CA . THR A 1 112 ? -3.633 -7.813 -7.480 1.00 98.44 112 THR A CA 1
ATOM 862 C C . THR A 1 112 ? -3.471 -7.378 -8.935 1.00 98.44 112 THR A C 1
ATOM 864 O O . THR A 1 112 ? -2.732 -8.015 -9.682 1.00 98.44 112 THR A O 1
ATOM 867 N N . VAL A 1 113 ? -4.073 -6.260 -9.351 1.00 98.50 113 VAL A N 1
ATOM 868 C CA . VAL A 1 113 ? -3.892 -5.728 -10.712 1.00 98.50 113 VAL A CA 1
ATOM 869 C C . VAL A 1 113 ? -2.416 -5.408 -10.979 1.00 98.50 113 VAL A C 1
ATOM 871 O O . VAL A 1 113 ? -1.845 -5.892 -11.955 1.00 98.50 113 VAL A O 1
ATOM 874 N N . VAL A 1 114 ? -1.765 -4.654 -10.090 1.00 98.00 114 VAL A N 1
ATOM 875 C CA . VAL A 1 114 ? -0.344 -4.284 -10.228 1.00 98.00 114 VAL A CA 1
ATOM 876 C C . VAL A 1 114 ? 0.558 -5.518 -10.267 1.00 98.00 114 VAL A C 1
ATOM 878 O O . VAL A 1 114 ? 1.494 -5.554 -11.060 1.00 98.00 114 VAL A O 1
ATOM 881 N N . GLY A 1 115 ? 0.277 -6.527 -9.437 1.00 97.31 115 GLY A N 1
ATOM 882 C CA . GLY A 1 115 ? 1.074 -7.751 -9.354 1.00 97.31 115 GLY A CA 1
ATOM 883 C C . GLY A 1 115 ? 0.992 -8.649 -10.588 1.00 97.31 115 GLY A C 1
ATOM 884 O O . GLY A 1 115 ? 1.965 -9.329 -10.895 1.00 97.31 115 GLY A O 1
ATOM 885 N N . ASN A 1 116 ? -0.143 -8.666 -11.294 1.00 97.88 116 ASN A N 1
ATOM 886 C CA . ASN A 1 116 ? -0.381 -9.614 -12.393 1.00 97.88 116 ASN A CA 1
ATOM 887 C C . ASN A 1 116 ? -0.274 -8.994 -13.793 1.00 97.88 116 ASN A C 1
ATOM 889 O O . ASN A 1 116 ? -0.049 -9.725 -14.754 1.00 97.88 116 ASN A O 1
ATOM 893 N N . PHE A 1 117 ? -0.416 -7.673 -13.929 1.00 97.12 117 PHE A N 1
ATOM 894 C CA . PHE A 1 117 ? -0.314 -6.988 -15.218 1.00 97.12 117 PHE A CA 1
ATOM 895 C C . PHE A 1 117 ? 0.996 -6.206 -15.306 1.00 97.12 117 PHE A C 1
ATOM 897 O O . PHE A 1 117 ? 1.181 -5.216 -14.604 1.00 97.12 117 PHE A O 1
ATOM 904 N N . GLN A 1 118 ? 1.912 -6.634 -16.176 1.00 95.88 118 GLN A N 1
ATOM 905 C CA . GLN A 1 118 ? 3.239 -6.032 -16.329 1.00 95.88 118 GLN A CA 1
ATOM 906 C C . GLN A 1 118 ? 3.160 -4.611 -16.905 1.00 95.88 118 GLN A C 1
ATOM 908 O O . GLN A 1 118 ? 2.437 -4.352 -17.873 1.00 95.88 118 GLN A O 1
ATOM 913 N N . LEU A 1 119 ? 3.967 -3.703 -16.346 1.00 95.94 119 LEU A N 1
ATOM 914 C CA . LEU A 1 119 ? 3.981 -2.280 -16.692 1.00 95.94 119 LEU A CA 1
ATOM 915 C C . LEU A 1 119 ? 4.272 -2.027 -18.180 1.00 95.94 119 LEU A C 1
ATOM 917 O O . LEU A 1 119 ? 3.634 -1.166 -18.783 1.00 95.94 119 LEU A O 1
ATOM 921 N N . PHE A 1 120 ? 5.219 -2.755 -18.780 1.00 95.25 120 PHE A N 1
ATOM 922 C CA . PHE A 1 120 ? 5.669 -2.482 -20.154 1.00 95.25 120 PHE A CA 1
ATOM 923 C C . PHE A 1 120 ? 4.727 -3.017 -21.235 1.00 95.25 120 PHE A C 1
ATOM 925 O O . PHE A 1 120 ? 4.760 -2.520 -22.355 1.00 95.25 120 PHE A O 1
ATOM 932 N N . ILE A 1 121 ? 3.895 -4.014 -20.920 1.00 95.12 121 ILE A N 1
ATOM 933 C CA . ILE A 1 121 ? 2.974 -4.620 -21.894 1.00 95.12 121 ILE A CA 1
ATOM 934 C C . ILE A 1 121 ? 1.567 -4.036 -21.746 1.00 95.12 121 ILE A C 1
ATOM 936 O O . ILE A 1 121 ? 0.915 -3.713 -22.736 1.00 95.12 121 ILE A O 1
ATOM 940 N N . LEU A 1 122 ? 1.094 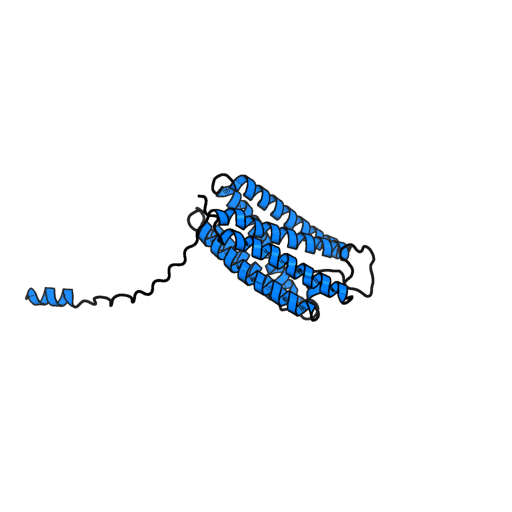-3.876 -20.506 1.00 95.81 122 LEU A N 1
ATOM 941 C CA . LEU A 1 122 ? -0.281 -3.480 -20.194 1.00 95.81 122 LEU A CA 1
ATOM 942 C C . LEU A 1 122 ? -0.315 -2.222 -19.324 1.00 95.81 122 LEU A C 1
ATOM 944 O O . LEU A 1 122 ? -1.014 -2.165 -18.314 1.00 95.81 122 LEU A O 1
ATOM 948 N N . THR A 1 123 ? 0.407 -1.183 -19.752 1.00 95.88 123 THR A N 1
ATOM 949 C CA . THR A 1 123 ? 0.604 0.072 -19.004 1.00 95.88 123 THR A CA 1
ATOM 950 C C . THR A 1 123 ? -0.701 0.682 -18.504 1.00 95.88 123 THR A C 1
ATOM 952 O O . THR A 1 123 ? -0.810 1.007 -17.329 1.00 95.88 123 THR A O 1
ATOM 955 N N . ARG A 1 124 ? -1.739 0.766 -19.350 1.00 97.06 124 ARG A N 1
ATOM 956 C CA . ARG A 1 124 ? -3.037 1.349 -18.953 1.00 97.06 124 ARG A CA 1
ATOM 957 C C . ARG A 1 124 ? -3.696 0.596 -17.793 1.00 97.06 124 ARG A C 1
ATOM 959 O O . ARG A 1 124 ? -4.218 1.220 -16.874 1.00 97.06 124 ARG A O 1
ATOM 966 N N . ILE A 1 125 ? -3.655 -0.736 -17.826 1.00 97.69 125 ILE A N 1
ATOM 967 C CA . ILE A 1 125 ? -4.226 -1.575 -16.766 1.00 97.69 125 ILE A CA 1
ATOM 968 C C . ILE A 1 125 ? -3.347 -1.483 -15.514 1.00 97.69 125 ILE A C 1
ATOM 970 O O . ILE A 1 125 ? -3.863 -1.245 -14.423 1.00 97.69 125 ILE A O 1
ATOM 974 N N . HIS A 1 126 ? -2.025 -1.578 -15.670 1.00 97.69 126 HIS A N 1
ATOM 975 C CA . HIS A 1 126 ? -1.073 -1.460 -14.566 1.00 97.69 126 HIS A CA 1
ATOM 976 C C . HIS A 1 126 ? -1.192 -0.118 -13.827 1.00 97.69 126 HIS A C 1
ATOM 978 O O . HIS A 1 126 ? -1.236 -0.079 -12.594 1.00 97.69 126 HIS A O 1
ATOM 984 N N . ASP A 1 127 ? -1.304 0.989 -14.561 1.00 96.50 127 ASP A N 1
ATOM 985 C CA . ASP A 1 127 ? -1.447 2.328 -13.987 1.00 96.50 127 ASP A CA 1
ATOM 986 C C . ASP A 1 127 ? -2.799 2.502 -13.289 1.00 96.50 127 ASP A C 1
ATOM 988 O O . ASP A 1 127 ? -2.864 3.118 -12.223 1.00 96.50 127 ASP A O 1
ATOM 992 N N . SER A 1 128 ? -3.870 1.889 -13.812 1.00 98.06 128 SER A N 1
ATOM 993 C CA . SER A 1 128 ? -5.162 1.849 -13.114 1.00 98.06 128 SER A CA 1
ATOM 994 C C . SER A 1 128 ? -5.065 1.100 -11.777 1.00 98.06 128 SER A C 1
ATOM 996 O O . SER A 1 128 ? -5.544 1.592 -10.753 1.00 98.06 128 SER A O 1
ATOM 998 N N . GLY A 1 129 ? -4.348 -0.030 -11.744 1.00 98.38 129 GLY A N 1
ATOM 999 C CA . GLY A 1 129 ? -4.056 -0.765 -10.513 1.00 98.38 129 GLY A CA 1
ATOM 1000 C C . GLY A 1 129 ? -3.188 0.039 -9.546 1.00 98.38 129 GLY A C 1
ATOM 1001 O O . GLY A 1 129 ? -3.418 0.024 -8.336 1.00 98.38 129 GLY A O 1
ATOM 1002 N N . THR A 1 130 ? -2.225 0.797 -10.070 1.00 97.25 130 THR A N 1
ATOM 1003 C CA . THR A 1 130 ? -1.353 1.686 -9.288 1.00 97.25 130 THR A CA 1
ATOM 1004 C C . THR A 1 130 ? -2.162 2.797 -8.622 1.00 97.25 130 THR A C 1
ATOM 1006 O O . THR A 1 130 ? -1.981 3.065 -7.429 1.00 97.25 130 THR A O 1
ATOM 1009 N N . LEU A 1 131 ? -3.090 3.413 -9.362 1.00 97.38 131 LEU A N 1
ATOM 1010 C CA . LEU A 1 131 ? -4.009 4.419 -8.833 1.00 97.38 131 LEU A CA 1
ATOM 1011 C C . LEU A 1 131 ? -4.931 3.828 -7.763 1.00 97.38 131 LEU A C 1
ATOM 1013 O O . LEU A 1 131 ? -5.110 4.446 -6.716 1.00 97.38 131 LEU A O 1
ATOM 1017 N N . LEU A 1 132 ? -5.482 2.632 -7.984 1.00 97.94 132 LEU A N 1
ATOM 1018 C CA . LEU A 1 132 ? -6.305 1.950 -6.984 1.00 97.94 132 LEU A CA 1
ATOM 1019 C C . LEU A 1 132 ? -5.503 1.639 -5.716 1.00 97.94 132 LEU A C 1
ATOM 1021 O O . LEU A 1 132 ? -5.928 2.003 -4.621 1.00 97.94 132 LEU A O 1
ATOM 1025 N N . THR A 1 133 ? -4.314 1.051 -5.860 1.00 98.31 133 THR A N 1
ATOM 1026 C CA . THR A 1 133 ? -3.440 0.676 -4.737 1.00 98.31 133 THR A CA 1
ATOM 1027 C C . THR A 1 133 ? -3.092 1.889 -3.883 1.00 98.31 133 THR A C 1
ATOM 1029 O O . THR A 1 133 ? -3.405 1.922 -2.692 1.00 98.31 133 THR A O 1
ATOM 1032 N N . PHE A 1 134 ? -2.471 2.907 -4.484 1.00 97.62 134 PHE A N 1
ATOM 1033 C CA . PHE A 1 134 ? -1.932 4.040 -3.732 1.00 97.62 134 PHE A CA 1
ATOM 1034 C C . PHE A 1 134 ? -2.960 5.140 -3.488 1.00 97.62 134 PHE A C 1
ATOM 1036 O O . PHE A 1 134 ? -2.963 5.728 -2.412 1.00 97.62 134 PHE A O 1
ATOM 1043 N N . GLY A 1 135 ? -3.844 5.413 -4.447 1.00 97.88 135 GLY A N 1
ATOM 1044 C CA . GLY A 1 135 ? -4.882 6.434 -4.315 1.00 97.88 135 GLY A CA 1
ATOM 1045 C C . GLY A 1 135 ? -5.916 6.049 -3.262 1.00 97.88 135 GLY A C 1
ATOM 1046 O O . GLY A 1 135 ? -6.080 6.768 -2.275 1.00 97.88 135 GLY A O 1
ATOM 1047 N N . MET A 1 136 ? -6.557 4.883 -3.406 1.00 98.38 136 MET A N 1
ATOM 1048 C CA . MET A 1 136 ? -7.548 4.426 -2.418 1.00 98.38 136 MET A CA 1
ATOM 1049 C C . MET A 1 136 ? -6.889 4.080 -1.080 1.00 98.38 136 MET A C 1
ATOM 1051 O O . MET A 1 136 ? -7.450 4.379 -0.025 1.00 98.38 136 MET A O 1
ATOM 1055 N N . GLY A 1 137 ? -5.663 3.543 -1.108 1.00 98.19 137 GLY A N 1
ATOM 1056 C CA . GLY A 1 137 ? -4.859 3.321 0.094 1.00 98.19 137 GLY A CA 1
ATOM 1057 C C . GLY A 1 137 ? -4.582 4.616 0.864 1.00 98.19 137 GLY A C 1
ATOM 1058 O O . GLY A 1 137 ? -4.722 4.648 2.086 1.00 98.19 137 GLY A O 1
ATOM 1059 N N . LEU A 1 138 ? -4.252 5.712 0.173 1.00 98.44 138 LEU A N 1
ATOM 1060 C CA . LEU A 1 138 ? -3.993 7.006 0.810 1.00 98.44 138 LEU A CA 1
ATOM 1061 C C . LEU A 1 138 ? -5.260 7.594 1.441 1.00 98.44 138 LEU A C 1
ATOM 1063 O O . LEU A 1 138 ? -5.220 8.074 2.577 1.00 98.44 138 LEU A O 1
ATOM 1067 N N . LEU A 1 139 ? -6.391 7.525 0.732 1.00 98.50 139 LEU A N 1
ATOM 1068 C CA . LEU A 1 139 ? -7.687 7.942 1.275 1.00 98.50 139 LEU A CA 1
ATOM 1069 C C . LEU A 1 139 ? -8.037 7.139 2.535 1.00 98.50 139 LEU A C 1
ATOM 1071 O O . LEU A 1 139 ? -8.463 7.713 3.541 1.00 98.50 139 LEU A O 1
ATOM 1075 N N . TYR A 1 140 ? -7.787 5.827 2.512 1.00 98.38 140 TYR A N 1
ATOM 1076 C CA . TYR A 1 140 ? -7.945 4.966 3.679 1.00 98.38 140 TYR A CA 1
ATOM 1077 C C . TYR A 1 140 ? -7.036 5.388 4.844 1.00 98.38 140 TYR A C 1
ATOM 1079 O O . TYR A 1 140 ? -7.514 5.486 5.976 1.00 98.38 140 TYR A O 1
ATOM 1087 N N . CYS A 1 141 ? -5.757 5.690 4.593 1.00 98.31 141 CYS A N 1
ATOM 1088 C CA . CYS A 1 141 ? -4.817 6.138 5.627 1.00 98.31 141 CYS A CA 1
ATOM 1089 C C . CYS A 1 141 ? -5.285 7.422 6.327 1.00 98.31 141 CYS A C 1
ATOM 1091 O O . CYS A 1 141 ? -5.294 7.484 7.562 1.00 98.31 141 CYS A O 1
ATOM 1093 N N . TRP A 1 142 ? -5.740 8.422 5.571 1.00 98.38 142 TRP A N 1
ATOM 1094 C CA . TRP A 1 142 ? -6.274 9.657 6.152 1.00 98.38 142 TRP A CA 1
ATOM 1095 C C . TRP A 1 142 ? -7.551 9.416 6.961 1.00 98.38 142 TRP A C 1
ATOM 1097 O O . TRP A 1 142 ? -7.664 9.880 8.101 1.00 98.38 142 TRP A O 1
ATOM 1107 N N . LEU A 1 143 ? -8.483 8.631 6.414 1.00 97.06 143 LEU A N 1
ATOM 1108 C CA . LEU A 1 143 ? -9.721 8.260 7.096 1.00 97.06 143 LEU A CA 1
ATOM 1109 C C . LEU A 1 143 ? -9.437 7.533 8.421 1.00 97.06 143 LEU A C 1
ATOM 1111 O O . LEU A 1 143 ? -9.962 7.918 9.468 1.00 97.06 143 LEU A O 1
ATOM 1115 N N . GLN A 1 144 ? -8.571 6.517 8.406 1.00 96.00 144 GLN A N 1
ATOM 1116 C CA . GLN A 1 144 ? -8.222 5.748 9.603 1.00 96.00 144 GLN A CA 1
ATOM 1117 C C . GLN A 1 144 ? -7.399 6.553 10.610 1.00 96.00 144 GLN A C 1
ATOM 1119 O O . GLN A 1 144 ? -7.577 6.352 11.815 1.00 96.00 144 GLN A O 1
ATOM 1124 N N . ALA A 1 145 ? -6.555 7.494 10.174 1.00 95.06 145 ALA A N 1
ATOM 1125 C CA . ALA A 1 145 ? -5.862 8.409 11.083 1.00 95.06 145 ALA A CA 1
ATOM 1126 C C . ALA A 1 145 ? -6.879 9.266 11.856 1.00 95.06 145 ALA A C 1
ATOM 1128 O O . ALA A 1 145 ? -6.833 9.326 13.089 1.00 95.06 145 ALA A O 1
ATOM 1129 N N . GLY A 1 146 ? -7.865 9.830 11.147 1.00 92.81 146 GLY A N 1
ATOM 1130 C CA . GLY A 1 146 ? -8.966 10.587 11.746 1.00 92.81 146 GLY A CA 1
ATOM 1131 C C . GLY A 1 146 ? -9.818 9.750 12.704 1.00 92.81 146 GLY A C 1
ATOM 1132 O O . GLY A 1 146 ? -10.060 10.167 13.838 1.00 92.81 146 GLY A O 1
ATOM 1133 N N . ILE A 1 147 ? -10.223 8.542 12.297 1.00 92.81 147 ILE A N 1
ATOM 1134 C CA . ILE A 1 147 ? -10.992 7.620 13.152 1.00 92.81 147 ILE A CA 1
ATOM 1135 C C . ILE A 1 147 ? -10.209 7.274 14.424 1.00 92.81 147 ILE A C 1
ATOM 1137 O O . ILE A 1 147 ? -10.766 7.312 15.520 1.00 92.81 147 ILE A O 1
ATOM 1141 N N . THR A 1 148 ? -8.912 6.983 14.305 1.00 91.38 148 THR A N 1
ATOM 1142 C CA . THR A 1 148 ? -8.067 6.595 15.447 1.00 91.38 148 THR A CA 1
ATOM 1143 C C . THR A 1 148 ? -7.950 7.722 16.475 1.00 91.38 148 THR A C 1
ATOM 1145 O O . THR A 1 148 ? -8.086 7.471 17.675 1.00 91.38 148 THR A O 1
ATOM 1148 N N . LEU A 1 149 ? -7.778 8.965 16.010 1.00 87.31 149 LEU A N 1
ATOM 1149 C CA . LEU A 1 149 ? -7.752 10.151 16.872 1.00 87.31 149 LEU A CA 1
ATOM 1150 C C . LEU A 1 149 ? -9.089 10.384 17.590 1.00 87.31 149 LEU A C 1
ATOM 1152 O O . LEU A 1 149 ? -9.096 10.797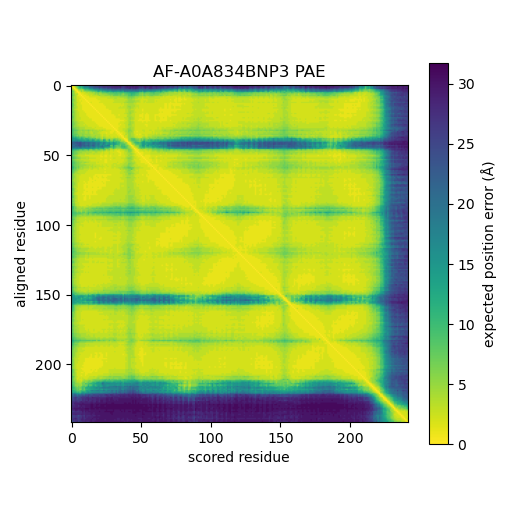 18.749 1.00 87.31 149 LEU A O 1
ATOM 1156 N N . ARG A 1 150 ? -10.217 10.113 16.918 1.00 84.69 150 ARG A N 1
ATOM 1157 C CA . ARG A 1 150 ? -11.567 10.305 17.472 1.00 84.69 150 ARG A CA 1
ATOM 1158 C C . ARG A 1 150 ? -11.961 9.232 18.484 1.00 84.69 150 ARG A C 1
ATOM 1160 O O . ARG A 1 150 ? -12.481 9.571 19.539 1.00 84.69 150 ARG A O 1
ATOM 1167 N N . VAL A 1 151 ? -11.736 7.957 18.164 1.00 82.81 151 VAL A N 1
ATOM 1168 C CA . VAL A 1 151 ? -12.171 6.823 19.003 1.00 82.81 151 VAL A CA 1
ATOM 1169 C C . VAL A 1 151 ? -11.290 6.673 20.248 1.00 82.81 151 VAL A C 1
ATOM 1171 O O . VAL A 1 151 ? -11.766 6.199 21.274 1.00 82.81 151 VAL A O 1
ATOM 1174 N N . ASN A 1 152 ? -10.017 7.089 20.176 1.00 77.50 152 ASN A N 1
ATOM 1175 C CA . ASN A 1 152 ? -9.054 7.064 21.281 1.00 77.50 152 ASN A CA 1
ATOM 1176 C C . ASN A 1 152 ? -9.056 5.746 22.089 1.00 77.50 152 ASN A C 1
ATOM 1178 O O . ASN A 1 152 ? -9.220 5.744 23.313 1.00 77.50 152 ASN A O 1
ATOM 1182 N N . LEU A 1 153 ? -8.882 4.612 21.400 1.00 67.50 153 LEU A N 1
ATOM 1183 C CA . LEU A 1 153 ? -8.905 3.284 22.021 1.00 67.50 153 LEU A CA 1
ATOM 1184 C C . LEU A 1 153 ? -7.946 3.214 23.225 1.00 67.50 153 LEU A C 1
ATOM 1186 O O . LEU A 1 153 ? -6.748 3.464 23.094 1.00 67.50 153 LEU A O 1
ATOM 1190 N N . LYS A 1 154 ? -8.498 2.885 24.403 1.00 63.19 154 LYS A N 1
ATOM 1191 C CA . LYS A 1 154 ? -7.777 2.661 25.674 1.00 63.19 154 LYS A CA 1
ATOM 1192 C C . LYS A 1 154 ? -6.803 3.786 26.088 1.00 63.19 154 LYS A C 1
ATOM 1194 O O . LYS A 1 154 ? -5.839 3.525 26.796 1.00 63.19 154 LYS A O 1
ATOM 1199 N N . GLY A 1 155 ? -7.031 5.029 25.652 1.00 67.81 155 GLY A N 1
ATOM 1200 C CA . GLY A 1 155 ? -6.192 6.183 26.014 1.00 67.81 155 GLY A CA 1
ATOM 1201 C C . GLY A 1 155 ? -4.853 6.292 25.267 1.00 67.81 155 GLY A C 1
ATOM 1202 O O . GLY A 1 155 ? -4.171 7.307 25.393 1.00 67.81 155 GLY A O 1
ATOM 1203 N N . GLU A 1 156 ? -4.493 5.301 24.445 1.00 72.75 156 GLU A N 1
ATOM 1204 C CA . GLU A 1 156 ? -3.298 5.328 23.584 1.00 72.75 156 GLU A CA 1
ATOM 1205 C C . GLU A 1 156 ? -3.601 5.840 22.167 1.00 72.75 156 GLU A C 1
ATOM 1207 O O . GLU A 1 156 ? -2.686 6.208 21.422 1.00 72.75 156 GLU A O 1
ATOM 1212 N N . GLY A 1 157 ? -4.881 5.912 21.791 1.00 73.50 157 GLY A N 1
ATOM 1213 C CA . GLY A 1 157 ? -5.302 6.284 20.442 1.00 73.50 157 GLY A CA 1
ATOM 1214 C C . GLY A 1 157 ? -4.892 7.698 20.016 1.00 73.50 157 GLY A C 1
ATOM 1215 O O . GLY A 1 157 ? -4.720 7.927 18.824 1.00 73.50 157 GLY A O 1
ATOM 1216 N N . LYS A 1 158 ? -4.619 8.624 20.948 1.00 81.50 158 LYS A N 1
ATOM 1217 C CA . LYS A 1 158 ? -4.004 9.926 20.614 1.00 81.50 158 LYS A CA 1
ATOM 1218 C C . LYS A 1 158 ? -2.582 9.780 20.058 1.00 81.50 158 LYS A C 1
ATOM 1220 O O . LYS A 1 158 ? -2.276 10.384 19.036 1.00 81.50 158 LYS A O 1
ATOM 1225 N N . LYS A 1 159 ? -1.728 8.961 20.689 1.00 88.12 159 LYS A N 1
ATOM 1226 C CA . LYS A 1 159 ? -0.340 8.733 20.235 1.00 88.12 159 LYS A CA 1
ATOM 1227 C C . LYS A 1 159 ? -0.318 7.956 18.919 1.00 88.12 159 LYS A C 1
ATOM 1229 O O . LYS A 1 159 ? 0.347 8.368 17.973 1.00 88.12 159 LYS A O 1
ATOM 1234 N N . VAL A 1 160 ? -1.095 6.873 18.838 1.00 90.75 160 VAL A N 1
ATOM 1235 C CA . VAL A 1 160 ? -1.207 6.052 17.617 1.00 90.75 160 VAL A CA 1
ATOM 1236 C C . VAL A 1 160 ? -1.845 6.851 16.478 1.00 90.75 160 VAL A C 1
ATOM 1238 O O . VAL A 1 160 ? -1.391 6.786 15.340 1.00 90.75 160 VAL A O 1
ATOM 1241 N N . GLY A 1 161 ? -2.868 7.649 16.779 1.00 90.31 161 GLY A N 1
ATOM 1242 C CA . GLY A 1 161 ? -3.518 8.532 15.818 1.00 90.31 161 GLY A CA 1
ATOM 1243 C C . GLY A 1 161 ? -2.581 9.617 15.290 1.00 90.31 161 GLY A C 1
ATOM 1244 O O . GLY A 1 161 ? -2.545 9.831 14.082 1.00 90.31 161 GLY A O 1
ATOM 1245 N N . ALA A 1 162 ? -1.770 10.241 16.152 1.00 92.00 162 ALA A N 1
ATOM 1246 C CA . ALA A 1 162 ? -0.752 11.206 15.732 1.00 92.00 162 ALA A CA 1
ATOM 1247 C C . ALA A 1 162 ? 0.321 10.557 14.841 1.00 92.00 162 ALA A C 1
ATOM 1249 O O . ALA A 1 162 ? 0.668 11.113 13.801 1.00 92.00 162 ALA A O 1
ATOM 1250 N N . LEU A 1 163 ? 0.783 9.349 15.190 1.00 95.06 163 LEU A N 1
ATOM 1251 C CA . LEU A 1 163 ? 1.701 8.571 14.352 1.00 95.06 163 LEU A CA 1
ATOM 1252 C C . LEU A 1 163 ? 1.095 8.276 12.970 1.00 95.06 163 LEU A C 1
ATOM 1254 O O . LEU A 1 163 ? 1.746 8.495 11.953 1.00 95.06 163 LEU A O 1
ATOM 1258 N N . ARG A 1 164 ? -0.164 7.822 12.912 1.00 95.94 164 ARG A N 1
ATOM 1259 C CA . ARG A 1 164 ? -0.873 7.561 11.646 1.00 95.94 164 ARG A CA 1
ATOM 1260 C C . ARG A 1 164 ? -1.088 8.828 10.827 1.00 95.94 164 ARG A C 1
ATOM 1262 O O . ARG A 1 164 ? -0.971 8.784 9.605 1.00 95.94 164 ARG A O 1
ATOM 1269 N N . PHE A 1 165 ? -1.379 9.950 11.475 1.00 96.44 165 PHE A N 1
ATOM 1270 C CA . PHE A 1 165 ? -1.502 11.243 10.808 1.00 96.44 165 PHE A CA 1
ATOM 1271 C C . PHE A 1 165 ? -0.168 11.658 10.172 1.00 96.44 165 PHE A C 1
ATOM 1273 O O . PHE A 1 165 ? -0.133 11.980 8.986 1.00 96.44 165 PHE A O 1
ATOM 1280 N N . LEU A 1 166 ? 0.938 11.554 10.921 1.00 97.25 166 LEU A N 1
ATOM 1281 C CA . LEU A 1 166 ? 2.286 11.824 10.414 1.00 97.25 166 LEU A CA 1
ATOM 1282 C C . LEU A 1 166 ? 2.635 10.913 9.230 1.00 97.25 166 LEU A C 1
ATOM 1284 O O . LEU A 1 166 ? 3.057 11.404 8.187 1.00 97.25 166 LEU A O 1
ATOM 1288 N N . LEU A 1 167 ? 2.407 9.603 9.361 1.00 97.88 167 LEU A N 1
ATOM 1289 C CA . LEU A 1 167 ? 2.646 8.642 8.282 1.00 97.88 167 LEU A CA 1
ATOM 1290 C C . LEU A 1 167 ? 1.792 8.953 7.045 1.00 97.88 167 LEU A C 1
ATOM 1292 O O . LEU A 1 167 ? 2.314 8.911 5.939 1.00 97.88 167 LEU A O 1
ATOM 1296 N N . SER A 1 168 ? 0.520 9.334 7.206 1.00 98.31 168 SER A N 1
ATOM 1297 C CA . SER A 1 168 ? -0.341 9.742 6.079 1.00 98.31 168 SER A CA 1
ATOM 1298 C C . SER A 1 168 ? 0.201 10.988 5.372 1.00 98.31 168 SER A C 1
ATOM 1300 O O . SER A 1 168 ? 0.201 11.056 4.141 1.00 98.31 168 SER A O 1
ATOM 1302 N N . GLY A 1 169 ? 0.720 11.953 6.138 1.00 98.25 169 GLY A N 1
ATOM 1303 C CA . GLY A 1 169 ? 1.411 13.128 5.608 1.00 98.25 169 GLY A CA 1
ATOM 1304 C C . GLY A 1 169 ? 2.676 12.766 4.828 1.00 98.25 169 GLY A C 1
ATOM 1305 O O . GLY A 1 169 ? 2.847 13.229 3.703 1.00 98.25 169 GLY A O 1
ATOM 1306 N N . LEU A 1 170 ? 3.521 11.884 5.373 1.00 98.38 170 LEU A N 1
ATOM 1307 C CA . LEU A 1 170 ? 4.735 11.401 4.701 1.00 98.38 170 LEU A CA 1
ATOM 1308 C C . LEU A 1 170 ? 4.416 10.624 3.418 1.00 98.38 170 LEU A C 1
ATOM 1310 O O . LEU A 1 170 ? 5.049 10.861 2.395 1.00 98.38 170 LEU A O 1
ATOM 1314 N N . ILE A 1 171 ? 3.397 9.760 3.436 1.00 98.50 171 ILE A N 1
ATOM 1315 C CA . ILE A 1 171 ? 2.902 9.050 2.247 1.00 98.50 171 ILE A CA 1
ATOM 1316 C C . ILE A 1 171 ? 2.438 10.060 1.186 1.00 98.50 171 ILE A C 1
ATOM 1318 O O . ILE A 1 171 ? 2.836 9.964 0.026 1.00 98.50 171 ILE A O 1
ATOM 1322 N N . THR A 1 172 ? 1.646 11.064 1.579 1.00 98.38 172 THR A N 1
ATOM 1323 C CA . THR A 1 172 ? 1.182 12.128 0.668 1.00 98.38 172 THR A CA 1
ATOM 1324 C C . THR A 1 172 ? 2.363 12.884 0.058 1.00 98.38 172 THR A C 1
ATOM 1326 O O . THR A 1 172 ? 2.407 13.093 -1.155 1.00 98.38 172 THR A O 1
ATOM 1329 N N . LEU A 1 173 ? 3.350 13.247 0.883 1.00 98.12 173 LEU A N 1
ATOM 1330 C CA . LEU A 1 173 ? 4.558 13.943 0.451 1.00 98.12 173 LEU A CA 1
ATOM 1331 C C . LEU A 1 173 ? 5.381 13.093 -0.523 1.00 98.12 173 LEU A C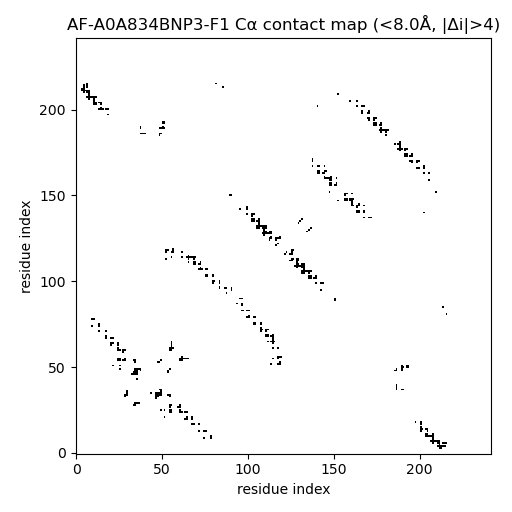 1
ATOM 1333 O O . LEU A 1 173 ? 5.756 13.585 -1.583 1.00 98.12 173 LEU A O 1
ATOM 1337 N N . CYS A 1 174 ? 5.629 11.817 -0.216 1.00 97.94 174 CYS A N 1
ATOM 1338 C CA . CYS A 1 174 ? 6.353 10.913 -1.111 1.00 97.94 174 CYS A CA 1
ATOM 1339 C C . CYS A 1 174 ? 5.628 10.733 -2.448 1.00 97.94 174 CYS A C 1
ATOM 1341 O O . CYS A 1 174 ? 6.282 10.710 -3.490 1.00 97.94 174 CYS A O 1
ATOM 1343 N N . LEU A 1 175 ? 4.293 10.646 -2.440 1.00 96.56 175 LEU A N 1
ATOM 1344 C CA . LEU A 1 175 ? 3.503 10.552 -3.666 1.00 96.56 175 LEU A CA 1
ATOM 1345 C C . LEU A 1 175 ? 3.619 11.833 -4.505 1.00 96.56 175 LEU A C 1
ATOM 1347 O O . LEU A 1 175 ? 3.867 11.748 -5.706 1.00 96.56 175 LEU A O 1
ATOM 1351 N N . ALA A 1 176 ? 3.507 13.009 -3.882 1.00 96.69 176 ALA A N 1
ATOM 1352 C CA . ALA A 1 176 ? 3.676 14.292 -4.563 1.00 96.69 176 ALA A CA 1
ATOM 1353 C C . ALA A 1 176 ? 5.095 14.451 -5.137 1.00 96.69 176 ALA A C 1
ATOM 1355 O O . ALA A 1 176 ? 5.258 14.751 -6.320 1.00 96.69 176 ALA A O 1
ATOM 1356 N N . LEU A 1 177 ? 6.125 14.170 -4.331 1.00 96.81 177 LEU A N 1
ATOM 1357 C CA . LEU A 1 177 ? 7.527 14.226 -4.754 1.00 96.81 177 LEU A CA 1
ATOM 1358 C C . LEU A 1 177 ? 7.832 13.234 -5.876 1.00 96.81 177 LEU A C 1
ATOM 1360 O O . LEU A 1 177 ? 8.562 13.587 -6.797 1.00 96.81 177 LEU A O 1
ATOM 1364 N N . LYS A 1 178 ? 7.251 12.027 -5.856 1.00 95.12 178 LYS A N 1
ATOM 1365 C CA . LYS A 1 178 ? 7.371 11.062 -6.959 1.00 95.12 178 LYS A CA 1
ATOM 1366 C C . LYS A 1 178 ? 6.905 11.688 -8.276 1.00 95.12 178 LYS A C 1
ATOM 1368 O O . LYS A 1 178 ? 7.634 11.610 -9.260 1.00 95.12 178 LYS A O 1
ATOM 1373 N N . TYR A 1 179 ? 5.723 12.309 -8.303 1.00 93.62 179 TYR A N 1
ATOM 1374 C CA . TYR A 1 179 ? 5.196 12.934 -9.523 1.00 93.62 179 TYR A CA 1
ATOM 1375 C C . TYR A 1 179 ? 6.024 14.135 -9.977 1.00 93.62 179 TYR A C 1
ATOM 1377 O O . TYR A 1 179 ? 6.295 14.263 -11.168 1.00 93.62 179 TYR A O 1
ATOM 1385 N N . ILE A 1 180 ? 6.494 14.963 -9.041 1.00 95.31 180 ILE A N 1
ATOM 1386 C CA . ILE A 1 180 ? 7.413 16.064 -9.354 1.00 95.31 180 ILE A CA 1
ATOM 1387 C C . ILE A 1 180 ? 8.700 15.500 -9.971 1.00 95.31 180 ILE A C 1
ATOM 1389 O O . ILE A 1 180 ? 9.097 15.903 -11.061 1.00 95.31 180 ILE A O 1
ATOM 1393 N N . PHE A 1 181 ? 9.338 14.520 -9.328 1.00 94.38 181 PHE A N 1
ATOM 1394 C CA . PHE A 1 181 ? 10.596 13.953 -9.807 1.00 94.38 181 PHE A CA 1
ATOM 1395 C C . PHE A 1 181 ? 10.466 13.129 -11.083 1.00 94.38 181 PHE A C 1
ATOM 1397 O O . PHE A 1 181 ? 11.465 13.015 -11.782 1.00 94.38 181 PHE A O 1
ATOM 1404 N N . ILE A 1 182 ? 9.293 12.610 -11.454 1.00 91.81 182 ILE A N 1
ATOM 1405 C CA . ILE A 1 182 ? 9.112 11.996 -12.783 1.00 91.81 182 ILE A CA 1
ATOM 1406 C C . ILE A 1 182 ? 9.507 12.983 -13.896 1.00 91.81 182 ILE A C 1
ATOM 1408 O O . ILE A 1 182 ? 10.114 12.567 -14.879 1.00 91.81 182 ILE A O 1
ATOM 1412 N N . MET A 1 183 ? 9.265 14.284 -13.701 1.00 90.81 183 MET A N 1
ATOM 1413 C CA . MET A 1 183 ? 9.610 15.328 -14.673 1.00 90.81 183 MET A CA 1
ATOM 1414 C C . MET A 1 183 ? 11.098 15.709 -14.674 1.00 90.81 183 MET A C 1
ATOM 1416 O O . MET A 1 183 ? 11.601 16.201 -15.679 1.00 90.81 183 MET A O 1
ATOM 1420 N N . PHE A 1 184 ? 11.814 15.498 -13.563 1.00 88.75 184 PHE A N 1
ATOM 1421 C CA . PHE A 1 184 ? 13.182 16.010 -13.378 1.00 88.75 184 PHE A CA 1
ATOM 1422 C C . PHE A 1 184 ? 14.258 14.925 -13.238 1.00 88.75 184 PHE A C 1
ATOM 1424 O O . PHE A 1 184 ? 15.420 15.152 -13.566 1.00 88.75 184 PHE A O 1
ATOM 1431 N N . SER A 1 185 ? 13.930 13.775 -12.650 1.00 90.25 185 SER A N 1
ATOM 1432 C CA . SER A 1 185 ? 14.884 12.733 -12.265 1.00 90.25 185 SER A CA 1
ATOM 1433 C C . SER A 1 185 ? 14.182 11.423 -11.896 1.00 90.25 185 SER A C 1
ATOM 1435 O O . SER A 1 185 ? 13.738 11.223 -10.763 1.00 90.25 185 SER A O 1
ATOM 1437 N N . LEU A 1 186 ? 14.169 10.485 -12.845 1.00 90.62 186 LEU A N 1
ATOM 1438 C CA . LEU A 1 186 ? 13.606 9.147 -12.648 1.00 90.62 186 LEU A CA 1
ATOM 1439 C C . LEU A 1 186 ? 14.217 8.380 -11.454 1.00 90.62 186 LEU A C 1
ATOM 1441 O O . LEU A 1 186 ? 13.443 7.769 -10.719 1.00 90.62 186 LEU A O 1
ATOM 1445 N N . PRO A 1 187 ? 15.541 8.435 -11.172 1.00 90.00 187 PRO A N 1
ATOM 1446 C CA . PRO A 1 187 ? 16.101 7.782 -9.984 1.00 90.00 187 PRO A CA 1
ATOM 1447 C C . PRO A 1 187 ? 15.522 8.321 -8.669 1.00 90.00 187 PRO A C 1
ATOM 1449 O O . PRO A 1 187 ? 15.136 7.543 -7.798 1.00 90.00 187 PRO A O 1
ATOM 1452 N N . ARG A 1 188 ? 15.373 9.648 -8.542 1.00 91.88 188 ARG A N 1
ATOM 1453 C CA . ARG A 1 188 ? 14.750 10.269 -7.359 1.00 91.88 188 ARG A CA 1
ATOM 1454 C C . ARG A 1 188 ? 13.271 9.908 -7.244 1.00 91.88 188 ARG A C 1
ATOM 1456 O O . ARG A 1 188 ? 12.788 9.632 -6.150 1.00 91.88 188 ARG A O 1
ATOM 1463 N N . ALA A 1 189 ? 12.558 9.836 -8.367 1.00 94.25 189 ALA A N 1
ATOM 1464 C CA . ALA A 1 189 ? 11.173 9.375 -8.378 1.00 94.25 189 ALA A CA 1
ATOM 1465 C C . ALA A 1 189 ? 11.042 7.916 -7.908 1.00 94.25 189 ALA A C 1
ATOM 1467 O O . ALA A 1 189 ? 10.122 7.602 -7.150 1.00 94.25 189 ALA A O 1
ATOM 1468 N N . ALA A 1 190 ? 11.972 7.040 -8.304 1.00 94.62 190 ALA A N 1
ATOM 1469 C CA . ALA A 1 190 ? 12.019 5.659 -7.832 1.00 94.62 190 ALA A CA 1
ATOM 1470 C C . ALA A 1 190 ? 12.266 5.598 -6.317 1.00 94.62 190 ALA A C 1
ATOM 1472 O O . ALA A 1 190 ? 11.524 4.924 -5.607 1.00 94.62 190 ALA A O 1
ATOM 1473 N N . GLN A 1 191 ? 13.222 6.372 -5.792 1.00 94.88 191 GLN A N 1
ATOM 1474 C CA . GLN A 1 191 ? 13.461 6.487 -4.345 1.00 94.88 191 GLN A CA 1
ATOM 1475 C C . GLN A 1 191 ? 12.207 6.946 -3.586 1.00 94.88 191 GLN A C 1
ATOM 1477 O O . GLN A 1 191 ? 11.851 6.356 -2.565 1.00 94.88 191 GLN A O 1
ATOM 1482 N N . CYS A 1 192 ? 11.487 7.945 -4.109 1.00 96.81 192 CYS A N 1
ATOM 1483 C CA . CYS A 1 192 ? 10.216 8.378 -3.531 1.00 96.81 192 CYS A CA 1
ATOM 1484 C C . CYS A 1 192 ? 9.141 7.284 -3.583 1.00 96.81 192 CYS A C 1
ATOM 1486 O O . CYS A 1 192 ? 8.375 7.165 -2.630 1.00 96.81 192 CYS A O 1
ATOM 1488 N N . GLN A 1 193 ? 9.087 6.466 -4.641 1.00 97.12 193 GLN A N 1
ATOM 1489 C CA . GLN A 1 193 ? 8.182 5.311 -4.703 1.00 97.12 193 GLN A CA 1
ATOM 1490 C C . GLN A 1 193 ? 8.535 4.262 -3.640 1.00 97.12 193 GLN A C 1
ATOM 1492 O O . GLN A 1 193 ? 7.641 3.761 -2.962 1.00 97.12 193 GLN A O 1
ATOM 1497 N N . TRP A 1 194 ? 9.816 3.947 -3.455 1.00 97.88 194 TRP A N 1
ATOM 1498 C CA . TRP A 1 194 ? 10.248 3.018 -2.408 1.00 97.88 194 TRP A CA 1
ATOM 1499 C C . TRP A 1 194 ? 9.891 3.533 -1.016 1.00 97.88 194 TRP A C 1
ATOM 1501 O O . TRP A 1 194 ? 9.270 2.810 -0.238 1.00 97.88 194 TRP A O 1
ATOM 1511 N N . ALA A 1 195 ? 10.196 4.800 -0.726 1.00 98.06 195 ALA A N 1
ATOM 1512 C CA . ALA A 1 195 ? 9.819 5.433 0.535 1.00 98.06 195 ALA A CA 1
ATOM 1513 C C . ALA A 1 195 ? 8.295 5.413 0.751 1.00 98.06 195 ALA A C 1
ATOM 1515 O O . ALA A 1 195 ? 7.833 5.038 1.828 1.00 98.06 195 ALA A O 1
ATOM 1516 N N . LEU A 1 196 ? 7.515 5.734 -0.289 1.00 98.06 196 LEU A N 1
ATOM 1517 C CA . LEU A 1 196 ? 6.052 5.679 -0.276 1.00 98.06 196 LEU A CA 1
ATOM 1518 C C . LEU A 1 196 ? 5.541 4.298 0.157 1.00 98.06 196 LEU A C 1
ATOM 1520 O O . LEU A 1 196 ? 4.720 4.210 1.071 1.00 98.06 196 LEU A O 1
ATOM 1524 N N . VAL A 1 197 ? 6.027 3.226 -0.479 1.00 98.31 197 VAL A N 1
ATOM 1525 C CA . VAL A 1 197 ? 5.603 1.853 -0.159 1.00 98.31 197 VAL A CA 1
ATOM 1526 C C . VAL A 1 197 ? 6.012 1.473 1.261 1.00 98.31 197 VAL A C 1
ATOM 1528 O O . VAL A 1 197 ? 5.189 0.943 2.004 1.00 98.31 197 VAL A O 1
ATOM 1531 N N . MET A 1 198 ? 7.238 1.792 1.684 1.00 98.31 198 MET A N 1
ATOM 1532 C CA . MET A 1 198 ? 7.690 1.475 3.043 1.00 98.31 198 MET A CA 1
ATOM 1533 C C . MET A 1 198 ? 6.855 2.197 4.105 1.00 98.31 198 MET A C 1
ATOM 1535 O O . MET A 1 198 ? 6.460 1.576 5.091 1.00 98.31 198 MET A O 1
ATOM 1539 N N . PHE A 1 199 ? 6.497 3.468 3.893 1.00 98.62 199 PHE A N 1
ATOM 1540 C CA . PHE A 1 199 ? 5.601 4.176 4.808 1.00 98.62 199 PHE A CA 1
ATOM 1541 C C . PHE A 1 199 ? 4.187 3.587 4.830 1.00 98.62 199 PHE A C 1
ATOM 1543 O O . PHE A 1 199 ? 3.606 3.493 5.912 1.00 98.62 199 PHE A O 1
ATOM 1550 N N . PHE A 1 200 ? 3.650 3.132 3.692 1.00 98.44 200 PHE A N 1
ATOM 1551 C CA . PHE A 1 200 ? 2.382 2.392 3.659 1.00 98.44 200 PHE A CA 1
ATOM 1552 C C . PHE A 1 200 ? 2.448 1.102 4.481 1.00 98.44 200 PHE A C 1
ATOM 1554 O O . PHE A 1 200 ? 1.560 0.843 5.295 1.00 98.44 200 PHE A O 1
ATOM 1561 N N . LEU A 1 201 ? 3.508 0.309 4.315 1.00 98.44 201 LEU A N 1
ATOM 1562 C CA . LEU A 1 201 ? 3.681 -0.935 5.066 1.00 98.44 201 LEU A CA 1
ATOM 1563 C C . LEU A 1 201 ? 3.839 -0.658 6.564 1.00 98.44 201 LEU A C 1
ATOM 1565 O O . LEU A 1 201 ? 3.187 -1.315 7.374 1.00 98.44 201 LEU A O 1
ATOM 1569 N N . ILE A 1 202 ? 4.616 0.356 6.953 1.00 98.38 202 ILE A N 1
ATOM 1570 C CA . ILE A 1 202 ? 4.724 0.783 8.358 1.00 98.38 202 ILE A CA 1
ATOM 1571 C C . ILE A 1 202 ? 3.354 1.223 8.889 1.00 98.38 202 ILE A C 1
ATOM 1573 O O . ILE A 1 202 ? 2.969 0.814 9.986 1.00 98.38 202 ILE A O 1
ATOM 1577 N N . TYR A 1 203 ? 2.592 2.001 8.110 1.00 98.38 203 TYR A N 1
ATOM 1578 C CA . TYR A 1 203 ? 1.245 2.437 8.475 1.00 98.38 203 TYR A CA 1
ATOM 1579 C C . TYR A 1 203 ? 0.342 1.243 8.783 1.00 98.38 203 TYR A C 1
ATOM 1581 O O . TYR A 1 203 ? -0.255 1.200 9.861 1.00 98.38 203 TYR A O 1
ATOM 1589 N N . VAL A 1 204 ? 0.256 0.261 7.880 1.00 97.88 204 VAL A N 1
ATOM 1590 C CA . VAL A 1 204 ? -0.570 -0.939 8.099 1.00 97.88 204 VAL A CA 1
ATOM 1591 C C . VAL A 1 204 ? -0.069 -1.724 9.314 1.00 97.88 204 VAL A C 1
ATOM 1593 O O . VAL A 1 204 ? -0.874 -2.137 10.148 1.00 97.88 204 VAL A O 1
ATOM 1596 N N . GLY A 1 205 ? 1.249 -1.819 9.502 1.00 97.12 205 GLY A N 1
ATOM 1597 C CA . GLY A 1 205 ? 1.862 -2.464 10.665 1.00 97.12 205 GLY A CA 1
ATOM 1598 C C . GLY A 1 205 ? 1.417 -1.857 12.000 1.00 97.12 205 GLY A C 1
ATOM 1599 O O . GLY A 1 205 ? 1.274 -2.576 12.989 1.00 97.12 205 GLY A O 1
ATOM 1600 N N . THR A 1 206 ? 1.081 -0.559 12.040 1.00 95.88 206 THR A N 1
ATOM 1601 C CA . THR A 1 206 ? 0.551 0.075 13.263 1.00 95.88 206 THR A CA 1
ATOM 1602 C C . THR A 1 206 ? -0.772 -0.530 13.741 1.00 95.88 206 THR A C 1
ATOM 1604 O O . THR A 1 206 ? -1.110 -0.373 14.915 1.00 95.88 206 THR A O 1
ATOM 1607 N N . PH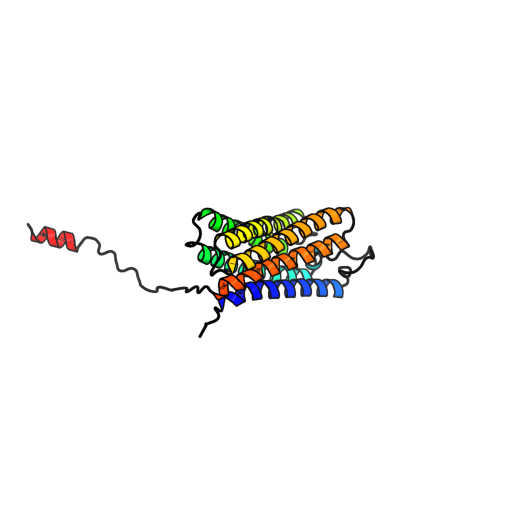E A 1 207 ? -1.545 -1.223 12.891 1.00 94.69 207 PHE A N 1
ATOM 1608 C CA . PHE A 1 207 ? -2.766 -1.917 13.326 1.00 94.69 207 PHE A CA 1
ATOM 1609 C C . PHE A 1 207 ? -2.484 -3.052 14.314 1.00 94.69 207 PHE A C 1
ATOM 1611 O O . PHE A 1 207 ? -3.364 -3.383 15.105 1.00 94.69 207 PHE A O 1
ATOM 1618 N N . ALA A 1 208 ? -1.253 -3.566 14.379 1.00 93.69 208 ALA A N 1
ATOM 1619 C CA . ALA A 1 208 ? -0.846 -4.517 15.412 1.00 93.69 208 ALA A CA 1
ATOM 1620 C C . ALA A 1 208 ? -1.063 -3.966 16.835 1.00 93.69 208 ALA A C 1
ATOM 1622 O O . ALA A 1 208 ? -1.477 -4.698 17.735 1.00 93.69 208 ALA A O 1
ATOM 1623 N N . ILE A 1 209 ? -0.867 -2.654 17.032 1.00 91.12 209 ILE A N 1
ATOM 1624 C CA . ILE A 1 209 ? -1.079 -1.971 18.321 1.00 91.12 209 ILE A CA 1
ATOM 1625 C C . ILE A 1 209 ? -2.563 -1.973 18.716 1.00 91.12 209 ILE A C 1
ATOM 1627 O O . ILE A 1 209 ? -2.897 -2.045 19.900 1.00 91.12 209 ILE A O 1
ATOM 1631 N N . ASP A 1 210 ? -3.462 -1.929 17.733 1.00 89.19 210 ASP A N 1
ATOM 1632 C CA . ASP A 1 210 ? -4.905 -1.981 17.963 1.00 89.19 210 ASP A CA 1
ATOM 1633 C C . ASP A 1 210 ? -5.391 -3.425 18.156 1.00 89.19 210 ASP A C 1
ATOM 1635 O O . ASP A 1 210 ? -6.238 -3.697 19.013 1.00 89.19 210 ASP A O 1
ATOM 1639 N N . PHE A 1 211 ? -4.846 -4.363 17.378 1.00 90.12 211 PHE A N 1
ATOM 1640 C CA . PHE A 1 211 ? -5.240 -5.771 17.402 1.00 90.12 211 PHE A CA 1
ATOM 1641 C C . PHE A 1 211 ? -4.712 -6.520 18.625 1.00 90.12 211 PHE A C 1
ATOM 1643 O O . PHE A 1 211 ? -5.393 -7.427 19.093 1.00 90.12 211 PHE A O 1
ATOM 1650 N N . ARG A 1 212 ? -3.605 -6.085 19.252 1.00 87.00 212 ARG A N 1
ATOM 1651 C CA . ARG A 1 212 ? -3.099 -6.685 20.513 1.00 87.00 212 ARG A CA 1
ATOM 1652 C C . ARG A 1 212 ? -4.116 -6.677 21.656 1.00 87.00 212 ARG A C 1
ATOM 1654 O O . ARG A 1 212 ? -3.952 -7.389 22.638 1.00 87.00 212 ARG A O 1
ATOM 1661 N N . HIS A 1 213 ? -5.135 -5.829 21.540 1.00 80.56 213 HIS A N 1
ATOM 1662 C CA . HIS A 1 213 ? -6.193 -5.632 22.519 1.00 80.56 213 HIS A CA 1
ATOM 1663 C C . HIS A 1 213 ? -7.541 -6.234 22.111 1.00 80.56 213 HIS A C 1
ATOM 1665 O O . HIS A 1 213 ? -8.498 -6.083 22.874 1.00 80.56 213 HIS A O 1
ATOM 1671 N N . SER A 1 214 ? -7.623 -6.824 20.917 1.00 81.31 214 SER A N 1
ATOM 1672 C CA . SER A 1 214 ? -8.857 -7.327 20.316 1.00 81.31 214 SER A CA 1
ATOM 1673 C C . SER A 1 214 ? -8.770 -8.845 20.172 1.00 81.31 214 SER A C 1
ATOM 1675 O O . SER A 1 214 ? -7.740 -9.372 19.749 1.00 81.31 214 SER A O 1
ATOM 1677 N N . HIS A 1 215 ? -9.851 -9.534 20.521 1.00 80.56 215 HIS A N 1
ATOM 1678 C CA . HIS A 1 215 ? -10.020 -10.965 20.296 1.00 80.56 215 HIS A CA 1
ATOM 1679 C C . HIS A 1 215 ? -11.158 -11.138 19.294 1.00 80.56 215 HIS A C 1
ATOM 1681 O O . HIS A 1 215 ? -12.193 -10.482 19.418 1.00 80.56 215 HIS A O 1
ATOM 1687 N N . PHE A 1 216 ? -10.917 -11.948 18.269 1.00 80.50 216 PHE A N 1
ATOM 1688 C CA . PHE A 1 216 ? -11.900 -12.294 17.255 1.00 80.50 216 PHE A CA 1
ATOM 1689 C C . PHE A 1 216 ? -12.099 -13.804 17.333 1.00 80.50 216 PHE A C 1
ATOM 1691 O O . PHE A 1 216 ? -11.157 -14.546 17.052 1.00 80.50 216 PHE A O 1
ATOM 1698 N N . ASP A 1 217 ? -13.297 -14.223 17.732 1.00 76.31 217 ASP A N 1
ATOM 1699 C CA . ASP A 1 217 ? -13.673 -15.629 17.850 1.00 76.31 217 ASP A CA 1
ATOM 1700 C C . ASP A 1 217 ? -14.613 -15.983 16.692 1.00 76.31 217 ASP A C 1
ATOM 1702 O O . ASP A 1 217 ? -15.632 -15.321 16.482 1.00 76.31 217 ASP A O 1
ATOM 1706 N N . ALA A 1 218 ? -14.251 -17.001 15.911 1.00 73.56 218 ALA A N 1
ATOM 1707 C CA . ALA A 1 218 ? -15.112 -17.569 14.881 1.00 73.56 218 ALA A CA 1
ATOM 1708 C C . ALA A 1 218 ? -15.847 -18.774 15.480 1.00 73.56 218 ALA A C 1
ATOM 1710 O O . ALA A 1 218 ? -15.231 -19.801 15.755 1.00 73.56 218 ALA A O 1
ATOM 1711 N N . VAL A 1 219 ? -17.151 -18.634 15.713 1.00 81.00 219 VAL A N 1
ATOM 1712 C CA . VAL A 1 219 ? -17.999 -19.717 16.226 1.00 81.00 219 VAL A CA 1
ATOM 1713 C C . VAL A 1 219 ? -18.648 -20.419 15.036 1.00 81.00 219 VAL A C 1
ATOM 1715 O O . VAL A 1 219 ? -19.435 -19.805 14.321 1.00 81.00 219 VAL A O 1
ATOM 1718 N N . CYS A 1 220 ? -18.302 -21.688 14.811 1.00 76.50 220 CYS A N 1
ATOM 1719 C CA . CYS A 1 220 ? -19.015 -22.553 13.871 1.00 76.50 220 CYS A CA 1
ATOM 1720 C C . CYS A 1 220 ? -20.175 -23.219 14.618 1.00 76.50 220 CYS A C 1
ATOM 1722 O O . CYS A 1 220 ? -19.951 -23.856 15.647 1.00 76.50 220 CYS A O 1
ATOM 1724 N N . THR A 1 221 ? -21.406 -23.041 14.142 1.00 78.25 221 THR A N 1
ATOM 1725 C CA . THR A 1 221 ? -22.591 -23.689 14.716 1.00 78.25 221 THR A CA 1
ATOM 1726 C C . THR A 1 221 ? -23.053 -24.807 13.788 1.00 78.25 221 THR A C 1
ATOM 1728 O O . THR A 1 221 ? -23.624 -24.523 12.742 1.00 78.25 221 THR A O 1
ATOM 1731 N N . ASP A 1 222 ? -22.845 -26.063 14.187 1.00 77.88 222 ASP A N 1
ATOM 1732 C CA . ASP A 1 222 ? -23.283 -27.254 13.434 1.00 77.88 222 ASP A CA 1
ATOM 1733 C C . ASP A 1 222 ? -24.723 -27.696 13.782 1.00 77.88 222 ASP A C 1
ATOM 1735 O O . ASP A 1 222 ? -25.122 -28.822 13.489 1.00 77.88 222 ASP A O 1
ATOM 1739 N N . GLN A 1 223 ? -25.513 -26.856 14.462 1.00 63.41 223 GLN A N 1
ATOM 1740 C CA . GLN A 1 223 ? -26.88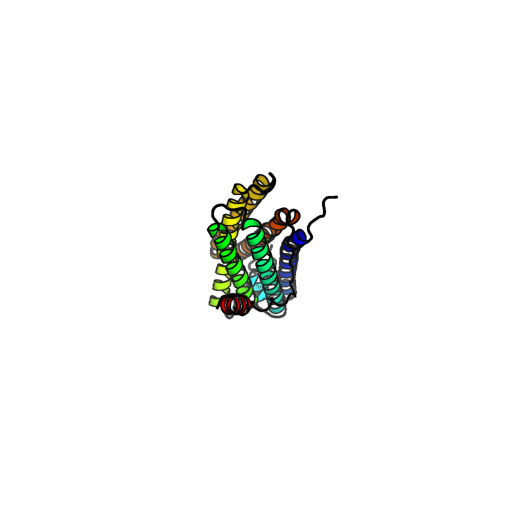5 -27.209 14.843 1.00 63.41 223 GLN A CA 1
ATOM 1741 C C . GLN A 1 223 ? -27.794 -27.182 13.599 1.00 63.41 223 GLN A C 1
ATOM 1743 O O . GLN A 1 223 ? -27.892 -26.127 12.968 1.00 63.41 223 GLN A O 1
ATOM 1748 N N . PRO A 1 224 ? -28.478 -28.292 13.251 1.00 60.84 224 PRO A N 1
ATOM 1749 C CA . PRO A 1 224 ? -29.578 -28.246 12.296 1.00 60.84 224 PRO A CA 1
ATOM 1750 C C . PRO A 1 224 ? -30.637 -27.285 12.844 1.00 60.84 224 PRO A C 1
ATOM 1752 O O . PRO A 1 224 ? -30.972 -27.374 14.028 1.00 60.84 224 PRO A O 1
ATOM 1755 N N . GLU A 1 225 ? -31.151 -26.371 12.018 1.00 59.72 225 GLU A N 1
ATOM 1756 C CA . GLU A 1 225 ? -32.340 -25.599 12.387 1.00 59.72 225 GLU A CA 1
ATOM 1757 C C . GLU A 1 225 ? -33.425 -26.592 12.838 1.00 59.72 225 GLU A C 1
ATOM 1759 O O . GLU A 1 225 ? -33.697 -27.557 12.111 1.00 59.72 225 GLU A O 1
ATOM 1764 N N . PRO A 1 226 ? -34.000 -26.444 14.047 1.00 57.53 226 PRO A N 1
ATOM 1765 C CA . PRO A 1 226 ? -35.109 -27.292 14.441 1.00 57.53 226 PRO A CA 1
ATOM 1766 C C . PRO A 1 226 ? -36.231 -27.086 13.416 1.00 57.53 226 PRO A C 1
ATOM 1768 O O . PRO A 1 226 ? -36.429 -25.948 12.980 1.00 57.53 226 PRO A O 1
ATOM 1771 N N . PRO A 1 227 ? -36.934 -28.154 12.993 1.00 53.00 227 PRO A N 1
ATOM 1772 C CA . PRO A 1 227 ? -38.036 -28.008 12.055 1.00 53.00 227 PRO A CA 1
ATOM 1773 C C . PRO A 1 227 ? -38.994 -26.954 12.609 1.00 53.00 227 PRO A C 1
ATOM 1775 O O . PRO A 1 227 ? -39.357 -27.019 13.785 1.00 53.00 227 PRO A O 1
ATOM 1778 N N . GLU A 1 228 ? -39.348 -25.964 11.782 1.00 54.16 228 GLU A N 1
ATOM 1779 C CA . GLU A 1 228 ? -40.439 -25.044 12.090 1.00 54.16 228 GLU A CA 1
ATOM 1780 C C . GLU A 1 228 ? -41.625 -25.893 12.541 1.00 54.16 228 GLU A C 1
ATOM 1782 O O . GLU A 1 228 ? -42.142 -26.711 11.773 1.00 54.16 228 GLU A O 1
ATOM 1787 N N . ASP A 1 229 ? -42.008 -25.736 13.808 1.00 51.41 229 ASP A N 1
ATOM 1788 C CA . ASP A 1 229 ? -43.157 -26.406 14.399 1.00 51.41 229 ASP A CA 1
ATOM 1789 C C . ASP A 1 229 ? -44.405 -25.789 13.749 1.00 51.41 229 ASP A C 1
ATOM 1791 O O . ASP A 1 229 ? -44.996 -24.804 14.199 1.00 51.41 229 ASP A O 1
ATOM 1795 N N . SER A 1 230 ? -44.692 -26.288 12.550 1.00 51.38 230 SER A N 1
ATOM 1796 C CA . SER A 1 230 ? -45.672 -25.767 11.615 1.00 51.38 230 SER A CA 1
ATOM 1797 C C . SER A 1 230 ? -47.064 -26.175 12.068 1.00 51.38 230 SER A C 1
ATOM 1799 O O . SER A 1 230 ? -47.606 -27.189 11.654 1.00 51.38 230 SER A O 1
ATOM 1801 N N . GLY A 1 231 ? -47.666 -25.355 12.929 1.00 54.88 231 GLY A N 1
ATOM 1802 C CA . GLY A 1 231 ? -49.123 -25.197 13.025 1.00 54.88 231 GLY A CA 1
ATOM 1803 C C . GLY A 1 231 ? -49.954 -26.395 13.504 1.00 54.88 231 GLY A C 1
ATOM 1804 O O . GLY A 1 231 ? -51.155 -26.229 13.708 1.00 54.88 231 GLY A O 1
ATOM 1805 N N . THR A 1 232 ? -49.371 -27.570 13.737 1.00 54.19 232 THR A N 1
ATOM 1806 C CA . TH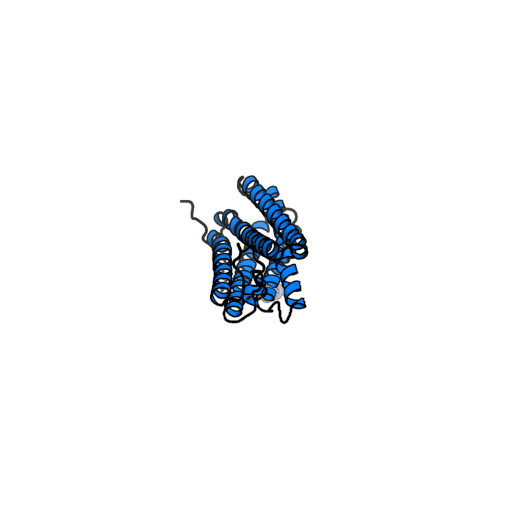R A 1 232 ? -50.097 -28.780 14.153 1.00 54.19 232 THR A CA 1
ATOM 1807 C C . THR A 1 232 ? -50.570 -28.714 15.602 1.00 54.19 232 THR A C 1
ATOM 1809 O O . THR A 1 232 ? -51.664 -29.187 15.899 1.00 54.19 232 THR A O 1
ATOM 1812 N N . SER A 1 233 ? -49.829 -28.048 16.493 1.00 56.41 233 SER A N 1
ATOM 1813 C CA . SER A 1 233 ? -50.217 -27.925 17.907 1.00 56.41 233 SER A CA 1
ATOM 1814 C C . SER A 1 233 ? -51.385 -26.957 18.142 1.00 56.41 233 SER A C 1
ATOM 1816 O O . SER A 1 233 ? -52.199 -27.191 19.033 1.00 56.41 233 SER A O 1
ATOM 1818 N N . MET A 1 234 ? -51.527 -25.904 17.326 1.00 55.69 234 MET A N 1
ATOM 1819 C CA . MET A 1 234 ? -52.688 -25.003 17.400 1.00 55.69 234 MET A CA 1
ATOM 1820 C C . MET A 1 234 ? -53.962 -25.668 16.870 1.00 55.69 234 MET A C 1
ATOM 1822 O O . MET A 1 234 ? -55.033 -25.487 17.443 1.00 55.69 234 MET A O 1
ATOM 1826 N N . LEU A 1 235 ? -53.847 -26.447 15.791 1.00 58.50 235 LEU A N 1
ATOM 1827 C CA . LEU A 1 235 ? -54.992 -27.086 15.141 1.00 58.50 235 LEU A CA 1
ATOM 1828 C C . LEU A 1 235 ? -55.537 -28.255 15.983 1.00 58.50 235 LEU A C 1
ATOM 1830 O O . LEU A 1 235 ? -56.752 -28.417 16.088 1.00 58.50 235 LEU A O 1
ATOM 1834 N N . GLU A 1 236 ? -54.664 -29.003 16.674 1.00 57.84 236 GLU A N 1
ATOM 1835 C CA . GLU A 1 236 ? -55.088 -29.981 17.691 1.00 57.84 236 GLU A CA 1
ATOM 1836 C C . GLU A 1 236 ? -55.762 -29.318 18.904 1.00 57.84 236 GLU A C 1
ATOM 1838 O O . GLU A 1 236 ? -56.730 -29.859 19.441 1.00 57.84 236 GLU A O 1
ATOM 1843 N N . GLN A 1 237 ? -55.310 -28.128 19.316 1.00 58.12 237 GLN A N 1
ATOM 1844 C CA . GLN A 1 237 ? -55.921 -27.390 20.429 1.00 58.12 237 GLN A CA 1
ATOM 1845 C C . GLN A 1 237 ? -57.286 -26.773 20.085 1.00 58.12 237 GLN A C 1
ATOM 1847 O O . GLN A 1 237 ? -58.129 -26.652 20.978 1.00 58.12 237 GLN A O 1
ATOM 1852 N N . GLU A 1 238 ? -57.535 -26.392 18.829 1.00 61.44 238 GLU A N 1
ATOM 1853 C CA . GLU A 1 238 ? -58.857 -25.919 18.390 1.00 61.44 238 GLU A CA 1
ATOM 1854 C C . GLU A 1 238 ? -59.856 -27.065 18.182 1.00 61.44 238 GLU A C 1
ATOM 1856 O O . GLU A 1 238 ? -61.019 -26.924 18.561 1.00 61.44 238 GLU A O 1
ATOM 1861 N N . LEU A 1 239 ? -59.419 -28.225 17.674 1.00 61.34 239 LEU A N 1
ATOM 1862 C CA . LEU A 1 239 ? -60.293 -29.394 17.491 1.00 61.34 239 LEU A CA 1
ATOM 1863 C C . LEU A 1 239 ? -60.760 -30.032 18.806 1.00 61.34 239 LEU A C 1
ATOM 1865 O O . LEU A 1 239 ? -61.798 -30.680 18.820 1.00 61.34 239 LEU A O 1
ATOM 1869 N N . GLN A 1 240 ? -60.038 -29.833 19.912 1.00 63.44 240 GLN A N 1
ATOM 1870 C CA . GLN A 1 240 ? -60.474 -30.266 21.248 1.00 63.44 240 GLN A CA 1
ATOM 1871 C C . GLN A 1 240 ? -61.473 -29.305 21.920 1.00 63.44 240 GLN A C 1
ATOM 1873 O O . GLN A 1 240 ? -61.963 -29.603 23.011 1.00 63.44 240 GLN A O 1
ATOM 1878 N N . ARG A 1 241 ? -61.759 -28.143 21.313 1.00 63.84 241 ARG A N 1
ATOM 1879 C CA . ARG A 1 241 ? -62.746 -27.165 21.814 1.00 63.84 241 ARG A CA 1
ATOM 1880 C C . ARG A 1 241 ? -64.095 -27.208 21.084 1.00 63.84 241 ARG A C 1
ATOM 1882 O O . ARG A 1 241 ? -64.982 -26.443 21.466 1.00 63.84 241 ARG A O 1
ATOM 1889 N N . LEU A 1 242 ? -64.241 -28.057 20.066 1.00 59.34 242 LEU A N 1
ATOM 1890 C CA . LEU A 1 242 ? -65.505 -28.365 19.383 1.00 59.34 242 LEU A CA 1
ATOM 1891 C C . LEU A 1 242 ? -66.076 -29.688 19.901 1.00 59.34 242 LEU A C 1
ATOM 1893 O O . LEU A 1 242 ? -67.320 -29.770 19.994 1.00 59.34 242 LEU A O 1
#

Foldseek 3Di:
DQDFFPQLVLLVCLLVLLLVLLVVLLVVCVVVQAADDLPDPDCPVRHHQSASLSSLQDPPSLVSLLVSLLVSLVSQLVLLVVQLVLCCPQDPDNVLSVLLNVLSNQLSVLSNQLSNDRCVPCVVSNVVSVCSNLVSLLVSLVSVLVVLCVSCPPVCSVVLSVLSVVLSVLLVVLVVQLVVCVVPPSSSSSVSNSSNSSSSSVNSSSCSVVSSPDDDDDDDDPDDDDPDPPDPVVVVVVVVVD